Protein AF-A0A645ECT8-F1 (afdb_monomer_lite)

Structure (mmCIF, N/CA/C/O backbone):
data_AF-A0A645ECT8-F1
#
_entry.id   AF-A0A645ECT8-F1
#
loop_
_atom_site.group_PDB
_atom_site.id
_atom_site.type_symbol
_atom_site.label_atom_id
_atom_site.label_alt_id
_atom_site.label_comp_id
_atom_site.label_asym_id
_atom_site.label_entity_id
_atom_site.label_seq_id
_atom_site.pdbx_PDB_ins_code
_atom_site.Cartn_x
_atom_site.Cartn_y
_atom_site.Cartn_z
_atom_site.occupancy
_atom_site.B_iso_or_equiv
_atom_site.auth_seq_id
_atom_site.auth_comp_id
_atom_site.auth_asym_id
_atom_site.auth_atom_id
_atom_site.pdbx_PDB_model_num
ATOM 1 N N . MET A 1 1 ? 13.396 6.309 -22.272 1.00 33.66 1 MET A N 1
ATOM 2 C CA . MET A 1 1 ? 12.422 7.295 -22.786 1.00 33.66 1 MET A CA 1
ATOM 3 C C . MET A 1 1 ? 12.049 6.868 -24.196 1.00 33.66 1 MET A C 1
ATOM 5 O O . MET A 1 1 ? 12.862 7.019 -25.095 1.00 33.66 1 MET A O 1
ATOM 9 N N . VAL A 1 2 ? 10.893 6.227 -24.372 1.00 36.81 2 VAL A N 1
ATOM 10 C CA . VAL A 1 2 ? 10.384 5.897 -25.711 1.00 36.81 2 VAL A CA 1
ATOM 11 C C . VAL A 1 2 ? 9.656 7.140 -26.200 1.00 36.81 2 VAL A C 1
ATOM 13 O O . VAL A 1 2 ? 8.608 7.482 -25.662 1.00 36.81 2 VAL A O 1
ATOM 16 N N . VAL A 1 3 ? 10.262 7.862 -27.137 1.00 41.91 3 VAL A N 1
ATOM 17 C CA . VAL A 1 3 ? 9.651 9.039 -27.766 1.00 41.91 3 VAL A CA 1
ATOM 18 C C . VAL A 1 3 ? 8.593 8.510 -28.738 1.00 41.91 3 VAL A C 1
ATOM 20 O O . VAL A 1 3 ? 8.958 7.776 -29.651 1.00 41.91 3 VAL A O 1
ATOM 23 N N . PRO A 1 4 ? 7.294 8.758 -28.521 1.00 40.38 4 PRO A N 1
ATOM 24 C CA . PRO A 1 4 ? 6.233 8.075 -29.262 1.00 40.38 4 PRO A CA 1
ATOM 25 C C . PRO A 1 4 ? 6.000 8.652 -30.665 1.00 40.38 4 PRO A C 1
ATOM 27 O O . PRO A 1 4 ? 5.378 7.988 -31.490 1.00 40.38 4 PRO A O 1
ATOM 30 N N . ASP A 1 5 ? 6.486 9.865 -30.933 1.00 60.84 5 ASP A N 1
ATOM 31 C CA . ASP A 1 5 ? 6.320 10.548 -32.212 1.00 60.84 5 ASP A CA 1
ATOM 32 C C . ASP A 1 5 ? 7.577 10.414 -33.083 1.00 60.84 5 ASP A C 1
ATOM 34 O O . ASP A 1 5 ? 8.686 10.771 -32.685 1.00 60.84 5 ASP A O 1
ATOM 38 N N . GLU A 1 6 ? 7.396 9.896 -34.297 1.00 64.56 6 GLU A N 1
ATOM 39 C CA . GLU A 1 6 ? 8.471 9.614 -35.257 1.00 64.56 6 GLU A CA 1
ATOM 40 C C . GLU A 1 6 ? 9.195 10.905 -35.687 1.00 64.56 6 GLU A C 1
ATOM 42 O O . GLU A 1 6 ? 10.398 10.904 -35.961 1.00 64.56 6 GLU A O 1
ATOM 47 N N . LYS A 1 7 ? 8.491 12.046 -35.667 1.00 68.94 7 LYS A N 1
ATOM 48 C CA . LYS A 1 7 ? 9.074 13.362 -35.961 1.00 68.94 7 LYS A CA 1
ATOM 49 C C . LYS A 1 7 ? 9.903 13.900 -34.803 1.00 68.94 7 LYS A C 1
ATOM 51 O O . LYS A 1 7 ? 10.982 14.428 -35.058 1.00 68.94 7 LYS A O 1
ATOM 56 N N . GLU A 1 8 ? 9.465 13.738 -33.556 1.00 62.50 8 GLU A N 1
ATOM 57 C CA . GLU A 1 8 ? 10.303 14.056 -32.391 1.00 62.50 8 GLU A CA 1
ATOM 58 C C . GLU A 1 8 ? 11.523 13.136 -32.285 1.00 62.50 8 GLU A C 1
ATOM 60 O O . GLU A 1 8 ? 12.608 13.617 -31.967 1.00 62.50 8 GLU A O 1
ATOM 65 N N . GLN A 1 9 ? 11.393 11.843 -32.607 1.00 61.22 9 GLN A N 1
ATOM 66 C CA . GLN A 1 9 ? 12.545 10.937 -32.700 1.00 61.22 9 GLN A CA 1
ATOM 67 C C . GLN A 1 9 ? 13.551 11.433 -33.738 1.00 61.22 9 GLN A C 1
ATOM 69 O O . GLN A 1 9 ? 14.741 11.527 -33.447 1.00 61.22 9 GLN A O 1
ATOM 74 N N . THR A 1 10 ? 13.062 11.801 -34.924 1.00 62.47 10 THR A N 1
ATOM 75 C CA . THR A 1 10 ? 13.893 12.332 -36.012 1.00 62.47 10 THR A CA 1
ATOM 76 C C . THR A 1 10 ? 14.525 13.669 -35.629 1.00 62.47 10 THR A C 1
ATOM 78 O O . THR A 1 10 ? 15.693 13.895 -35.918 1.00 62.47 10 THR A O 1
ATOM 81 N N . TYR A 1 11 ? 13.801 14.543 -34.926 1.00 67.06 11 TYR A N 1
ATOM 82 C CA . TYR A 1 11 ? 14.318 15.826 -34.453 1.00 67.06 11 TYR A CA 1
ATOM 83 C C . TYR A 1 11 ? 15.379 15.662 -33.364 1.00 67.06 11 TYR A C 1
ATOM 85 O O . TYR A 1 11 ? 16.398 16.339 -33.414 1.00 67.06 11 TYR A O 1
ATOM 93 N N . LEU A 1 12 ? 15.179 14.766 -32.395 1.00 60.78 12 LEU A N 1
ATOM 94 C CA . LEU A 1 12 ? 16.175 14.480 -31.361 1.00 60.78 12 LEU A CA 1
ATOM 95 C C . LEU A 1 12 ? 17.407 13.800 -31.957 1.00 60.78 12 LEU A C 1
ATOM 97 O O . LEU A 1 12 ? 18.522 14.152 -31.576 1.00 60.78 12 LEU A O 1
ATOM 101 N N . TYR A 1 13 ? 17.217 12.894 -32.920 1.00 62.12 13 TYR A N 1
ATOM 102 C CA . TYR A 1 13 ? 18.294 12.304 -33.711 1.00 62.12 13 TYR A CA 1
ATOM 103 C C . TYR A 1 13 ? 19.076 13.389 -34.462 1.00 62.12 13 TYR A C 1
ATOM 105 O O . TYR A 1 13 ? 20.276 13.514 -34.268 1.00 62.12 13 TYR A O 1
ATOM 113 N N . ASP A 1 14 ? 18.415 14.262 -35.222 1.00 63.53 14 ASP A N 1
ATOM 114 C CA . ASP A 1 14 ? 19.081 15.348 -35.952 1.00 63.53 14 ASP A CA 1
ATOM 115 C C . ASP A 1 14 ? 19.717 16.398 -35.026 1.00 63.53 14 ASP A C 1
ATOM 117 O O . ASP A 1 14 ? 20.798 16.907 -35.318 1.00 63.53 14 ASP A O 1
ATOM 121 N N . ALA A 1 15 ? 19.085 16.738 -33.903 1.00 61.78 15 ALA A N 1
ATOM 122 C CA . ALA A 1 15 ? 19.585 17.735 -32.957 1.00 61.78 15 ALA A CA 1
ATOM 123 C C . ALA A 1 15 ? 20.809 17.238 -32.175 1.00 61.78 15 ALA A C 1
ATOM 125 O O . ALA A 1 15 ? 21.702 18.032 -31.882 1.00 61.78 15 ALA A O 1
ATOM 126 N N . THR A 1 16 ? 20.875 15.938 -31.867 1.00 58.25 16 THR A N 1
ATOM 127 C CA . THR A 1 16 ? 22.067 15.299 -31.279 1.00 58.25 16 THR A CA 1
ATOM 128 C C . THR A 1 16 ? 23.162 15.057 -32.319 1.00 58.25 16 THR A C 1
ATOM 130 O O . THR A 1 16 ? 24.341 15.198 -32.007 1.00 58.25 16 THR A O 1
ATOM 133 N N . ASN A 1 17 ? 22.792 14.778 -33.571 1.00 57.50 17 ASN A N 1
ATOM 134 C CA . ASN A 1 17 ? 23.731 14.515 -34.663 1.00 57.50 17 ASN A CA 1
ATOM 135 C C . ASN A 1 17 ? 24.352 15.798 -35.258 1.00 57.50 17 ASN A C 1
ATOM 137 O O . ASN A 1 17 ? 25.427 15.757 -35.843 1.00 57.50 17 ASN A O 1
ATOM 141 N N . ARG A 1 18 ? 23.719 16.970 -35.091 1.00 52.94 18 ARG A N 1
ATOM 142 C CA . ARG A 1 18 ? 24.260 18.261 -35.571 1.00 52.94 18 ARG A CA 1
ATOM 143 C C . ARG A 1 18 ? 25.399 18.832 -34.725 1.00 52.94 18 ARG A C 1
ATOM 145 O O . ARG A 1 18 ? 26.056 19.768 -35.174 1.00 52.94 18 ARG A O 1
ATOM 152 N N . THR A 1 19 ? 25.632 18.315 -33.520 1.00 53.09 19 THR A N 1
ATOM 153 C CA . THR A 1 19 ? 26.663 18.822 -32.597 1.00 53.09 19 THR A CA 1
ATOM 154 C C . THR A 1 19 ? 27.848 17.875 -32.406 1.00 53.09 19 THR A C 1
ATOM 156 O O . THR A 1 19 ? 28.847 18.291 -31.820 1.00 53.09 19 THR A O 1
ATOM 159 N N . MET A 1 20 ? 27.802 16.649 -32.940 1.00 52.00 20 MET A N 1
ATOM 160 C CA . MET A 1 20 ? 28.916 15.698 -32.893 1.00 52.00 20 MET A CA 1
ATOM 161 C C . MET A 1 20 ? 29.212 15.152 -34.291 1.00 52.00 20 MET A C 1
ATOM 163 O O . MET A 1 20 ? 28.510 14.284 -34.789 1.00 52.00 20 MET A O 1
ATOM 167 N N . ASP A 1 21 ? 30.297 15.620 -34.906 1.00 53.09 21 ASP A N 1
ATOM 168 C CA . ASP A 1 21 ? 30.830 15.120 -36.185 1.00 53.09 21 ASP A CA 1
ATOM 169 C C . ASP A 1 21 ? 31.500 13.729 -36.029 1.00 53.09 21 ASP A C 1
ATOM 171 O O . ASP A 1 21 ? 32.569 13.455 -36.573 1.00 53.09 21 ASP A O 1
ATOM 175 N N . GLN A 1 22 ? 30.930 12.850 -35.192 1.00 62.28 22 GLN A N 1
ATOM 176 C CA . GLN A 1 22 ? 31.477 11.532 -34.864 1.00 62.28 22 GLN A CA 1
ATOM 177 C C . GLN A 1 22 ? 30.421 10.438 -35.033 1.00 62.28 22 GLN A C 1
ATOM 179 O O . GLN A 1 22 ? 29.456 10.340 -34.280 1.00 62.28 22 GLN A O 1
ATOM 184 N N . TRP A 1 23 ? 30.644 9.581 -36.028 1.00 69.69 23 TRP A N 1
ATOM 185 C CA . TRP A 1 23 ? 29.820 8.409 -36.306 1.00 69.69 23 TRP A CA 1
ATOM 186 C C . TRP A 1 23 ? 29.985 7.355 -35.205 1.00 69.69 23 TRP A C 1
ATOM 188 O O . TRP A 1 23 ? 31.095 6.883 -34.957 1.00 69.69 23 TRP A O 1
ATOM 198 N N . ILE A 1 24 ? 28.879 6.941 -34.582 1.00 72.94 24 ILE A N 1
ATOM 199 C CA . ILE A 1 24 ? 28.861 5.840 -33.610 1.00 72.94 24 ILE A CA 1
ATOM 200 C C . ILE A 1 24 ? 28.484 4.549 -34.338 1.00 72.94 24 ILE A C 1
ATOM 202 O O . ILE A 1 24 ? 27.351 4.380 -34.791 1.00 72.94 24 ILE A O 1
ATOM 206 N N . TYR A 1 25 ? 29.421 3.607 -34.422 1.00 75.88 25 TYR A N 1
ATOM 207 C CA . TYR A 1 25 ? 29.157 2.269 -34.948 1.00 75.88 25 TYR A CA 1
ATOM 208 C C . TYR A 1 25 ? 28.731 1.341 -33.812 1.00 75.88 25 TYR A C 1
ATOM 210 O O . TYR A 1 25 ? 29.466 1.148 -32.847 1.00 75.88 25 TYR A O 1
ATOM 218 N N . THR A 1 26 ? 27.542 0.750 -33.931 1.00 80.06 26 THR A N 1
ATOM 219 C CA . THR A 1 26 ? 27.030 -0.224 -32.957 1.00 80.06 26 THR A CA 1
ATOM 220 C C . THR A 1 26 ? 27.116 -1.629 -33.536 1.00 80.06 26 THR A C 1
ATOM 222 O O . THR A 1 26 ? 26.548 -1.899 -34.593 1.00 80.06 26 THR A O 1
ATOM 225 N N . VAL A 1 27 ? 27.770 -2.542 -32.819 1.00 79.62 27 VAL A N 1
ATOM 226 C CA . VAL A 1 27 ? 27.815 -3.970 -33.156 1.00 79.62 27 VAL A CA 1
ATOM 227 C C . VAL A 1 27 ? 27.042 -4.745 -32.093 1.00 79.62 27 VAL A C 1
ATOM 229 O O . VAL A 1 27 ? 27.229 -4.518 -30.901 1.00 79.62 27 VAL A O 1
ATOM 232 N N . ARG A 1 28 ? 26.147 -5.643 -32.517 1.00 82.75 28 ARG A N 1
ATOM 233 C CA . ARG A 1 28 ? 25.330 -6.479 -31.624 1.00 82.75 28 ARG A CA 1
ATOM 234 C C . ARG A 1 28 ? 25.556 -7.947 -31.955 1.00 82.75 28 ARG A C 1
ATOM 236 O O . ARG A 1 28 ? 25.565 -8.315 -33.127 1.00 82.75 28 ARG A O 1
ATOM 243 N N . PHE A 1 29 ? 25.696 -8.768 -30.922 1.00 80.56 29 PHE A N 1
ATOM 244 C CA . PHE A 1 29 ? 25.878 -10.211 -31.040 1.00 80.56 29 PHE A CA 1
ATOM 245 C C . PHE A 1 29 ? 24.745 -10.921 -30.307 1.00 80.56 29 PHE A C 1
ATOM 247 O O . PHE A 1 29 ? 24.394 -10.527 -29.195 1.00 80.56 29 PHE A O 1
ATOM 254 N N . ASP A 1 30 ? 24.195 -11.969 -30.915 1.00 85.44 30 ASP A N 1
ATOM 255 C CA . ASP A 1 30 ? 23.321 -12.904 -30.211 1.00 85.44 30 ASP A CA 1
ATOM 256 C C . ASP A 1 30 ? 24.162 -14.092 -29.741 1.00 85.44 30 ASP A C 1
ATOM 258 O O . ASP A 1 30 ? 24.823 -14.760 -30.540 1.00 85.44 30 ASP A O 1
ATOM 262 N N . LEU A 1 31 ? 24.197 -14.310 -28.429 1.00 83.81 31 LEU A N 1
ATOM 263 C CA . LEU A 1 31 ? 25.003 -15.353 -27.813 1.00 83.81 31 LEU A CA 1
ATOM 264 C C . LEU A 1 31 ? 24.117 -16.557 -27.497 1.00 83.81 31 LEU A C 1
ATOM 266 O O . LEU A 1 31 ? 23.143 -16.461 -26.753 1.00 83.81 31 LEU A O 1
ATOM 270 N N . SER A 1 32 ? 24.516 -17.725 -27.997 1.00 84.94 32 SER A N 1
ATOM 271 C CA . SER A 1 32 ? 23.901 -19.021 -27.690 1.00 84.94 32 SER A CA 1
ATOM 272 C C . SER A 1 32 ? 24.848 -19.898 -26.869 1.00 84.94 32 SER A C 1
ATOM 274 O O . SER A 1 32 ? 26.063 -19.793 -27.020 1.00 84.94 32 SER A O 1
ATOM 276 N N . GLY A 1 33 ? 24.317 -20.791 -26.034 1.00 87.44 33 GLY A N 1
ATOM 277 C CA . GLY A 1 33 ? 25.114 -21.725 -25.230 1.00 87.44 33 GLY A CA 1
ATOM 278 C C . GLY A 1 33 ? 24.852 -21.599 -23.730 1.00 87.44 33 GLY A C 1
ATOM 279 O O . GLY A 1 33 ? 23.856 -21.017 -23.311 1.00 87.44 33 GLY A O 1
ATOM 280 N N . LYS A 1 34 ? 25.733 -22.191 -22.913 1.00 89.00 34 LYS A N 1
ATOM 281 C CA . LYS A 1 34 ? 25.637 -22.112 -21.447 1.00 89.00 34 LYS A CA 1
ATOM 282 C C . LYS A 1 34 ? 25.966 -20.700 -20.962 1.00 89.00 34 LYS A C 1
ATOM 284 O O . LYS A 1 34 ? 26.926 -20.109 -21.446 1.00 89.00 34 LYS A O 1
ATOM 289 N N . GLN A 1 35 ? 25.229 -20.223 -19.959 1.00 84.81 35 GLN A N 1
ATOM 290 C CA . GLN A 1 35 ? 25.399 -18.888 -19.378 1.00 84.81 35 GLN A CA 1
ATOM 291 C C . GLN A 1 35 ? 26.836 -18.616 -18.908 1.00 84.81 35 GLN A C 1
ATOM 293 O O . GLN A 1 35 ? 27.382 -17.572 -19.230 1.00 84.81 35 GLN A O 1
ATOM 298 N N . GLU A 1 36 ? 27.488 -19.579 -18.252 1.00 87.69 36 GLU A N 1
ATOM 299 C CA . GLU A 1 36 ? 28.883 -19.444 -17.800 1.00 87.69 36 GLU A CA 1
ATOM 300 C C . GLU A 1 36 ? 29.850 -19.117 -18.956 1.00 87.69 36 GLU A C 1
ATOM 302 O O . GLU A 1 36 ? 30.694 -18.232 -18.845 1.00 87.69 36 GLU A O 1
ATOM 307 N N . ASN A 1 37 ? 29.675 -19.768 -20.112 1.00 90.06 37 ASN A N 1
ATOM 308 C CA . ASN A 1 37 ? 30.495 -19.499 -21.296 1.00 90.06 37 ASN A CA 1
ATOM 309 C C . ASN A 1 37 ? 30.190 -18.118 -21.893 1.00 90.06 37 ASN A C 1
ATOM 311 O O . ASN A 1 37 ? 31.080 -17.469 -22.440 1.00 90.06 37 ASN A O 1
ATOM 315 N N . GLN A 1 38 ? 28.932 -17.678 -21.812 1.00 86.00 38 GLN A N 1
ATOM 316 C CA . GLN A 1 38 ? 28.519 -16.354 -22.274 1.00 86.00 38 GLN A CA 1
ATOM 317 C C . GLN A 1 38 ? 29.117 -15.263 -21.387 1.00 86.00 38 GLN A C 1
ATOM 319 O O . GLN A 1 38 ? 29.672 -14.307 -21.911 1.00 86.00 38 GLN A O 1
ATOM 324 N N . GLU A 1 39 ? 29.072 -15.426 -20.066 1.00 88.25 39 GLU A N 1
ATOM 325 C CA . GLU A 1 39 ? 29.660 -14.495 -19.097 1.00 88.25 39 GLU A CA 1
ATOM 326 C C . GLU A 1 39 ? 31.176 -14.373 -19.280 1.00 88.25 39 GLU A C 1
ATOM 328 O O . GLU A 1 39 ? 31.697 -13.262 -19.366 1.00 88.25 39 GLU A O 1
ATOM 333 N N . GLN A 1 40 ? 31.883 -15.497 -19.440 1.00 88.75 40 GLN A N 1
ATOM 334 C CA . GLN A 1 40 ? 33.323 -15.487 -19.725 1.00 88.75 40 GLN A CA 1
ATOM 335 C C . GLN A 1 40 ? 33.649 -14.794 -21.055 1.00 88.75 40 GLN A C 1
ATOM 337 O O . GLN A 1 40 ? 34.589 -14.003 -21.132 1.00 88.75 40 GLN A O 1
ATOM 342 N N . PHE A 1 41 ? 32.873 -15.063 -22.110 1.00 88.94 41 PHE A N 1
ATOM 343 C CA . PHE A 1 41 ? 33.045 -14.392 -23.398 1.00 88.94 41 PHE A CA 1
ATOM 344 C C . PHE A 1 41 ? 32.812 -12.881 -23.282 1.00 88.94 41 PHE A C 1
ATOM 346 O O . PHE A 1 41 ? 33.636 -12.101 -23.755 1.00 88.94 41 PHE A O 1
ATOM 353 N N . LEU A 1 42 ? 31.729 -12.464 -22.619 1.00 89.44 42 LEU A N 1
ATOM 354 C CA . LEU A 1 42 ? 31.395 -11.055 -22.408 1.00 89.44 42 LEU A CA 1
ATOM 355 C C . LEU A 1 42 ? 32.480 -10.332 -21.603 1.00 89.44 42 LEU A C 1
ATOM 357 O O . LEU A 1 42 ? 32.840 -9.220 -21.974 1.00 89.44 42 LEU A O 1
ATOM 361 N N . ALA A 1 43 ? 33.046 -10.966 -20.571 1.00 89.00 43 ALA A N 1
ATOM 362 C CA . ALA A 1 43 ? 34.145 -10.404 -19.785 1.00 89.00 43 ALA A CA 1
ATOM 363 C C . ALA A 1 43 ? 35.413 -10.179 -20.628 1.00 89.00 43 ALA A C 1
ATOM 365 O O . ALA A 1 43 ? 36.046 -9.127 -20.546 1.00 89.00 43 ALA A O 1
ATOM 366 N N . ASN A 1 44 ? 35.764 -11.138 -21.487 1.00 89.50 44 ASN A N 1
ATOM 367 C CA . ASN A 1 44 ? 36.918 -11.004 -22.377 1.00 89.50 44 ASN A CA 1
ATOM 368 C C . ASN A 1 44 ? 36.695 -9.913 -23.436 1.00 89.50 44 ASN A C 1
ATOM 370 O O . ASN A 1 44 ? 37.600 -9.130 -23.730 1.00 89.50 44 ASN A O 1
ATOM 374 N N . VAL A 1 45 ? 35.489 -9.847 -24.010 1.00 88.38 45 VAL A N 1
ATOM 375 C CA . VAL A 1 45 ? 35.143 -8.844 -25.024 1.00 88.38 45 VAL A CA 1
ATOM 376 C C . VAL A 1 45 ? 35.075 -7.448 -24.418 1.00 88.38 45 VAL A C 1
ATOM 378 O O . VAL A 1 45 ? 35.607 -6.525 -25.027 1.00 88.38 45 VAL A O 1
ATOM 381 N N . SER A 1 46 ? 34.490 -7.270 -23.233 1.00 88.81 46 SER A N 1
ATOM 382 C CA . SER A 1 46 ? 34.434 -5.962 -22.569 1.00 88.81 46 SER A CA 1
ATOM 383 C C . SER A 1 46 ? 35.835 -5.453 -22.219 1.00 88.81 46 SER A C 1
ATOM 385 O O . SER A 1 46 ? 36.164 -4.295 -22.489 1.00 88.81 46 SER A O 1
ATOM 387 N N . GLN A 1 47 ? 36.711 -6.330 -21.716 1.00 89.31 47 GLN A N 1
ATOM 388 C CA . GLN A 1 47 ? 38.102 -5.988 -21.424 1.00 89.31 47 GLN A CA 1
ATOM 389 C C . GLN A 1 47 ? 38.888 -5.627 -22.692 1.00 89.31 47 GLN A C 1
ATOM 391 O O . GLN A 1 47 ? 39.663 -4.675 -22.681 1.00 89.31 47 GLN A O 1
ATOM 396 N N . GLY A 1 48 ? 38.688 -6.359 -23.792 1.00 87.31 48 GLY A N 1
ATOM 397 C CA . GLY A 1 48 ? 39.337 -6.056 -25.068 1.00 87.31 48 GLY A CA 1
ATOM 398 C C . GLY A 1 48 ? 38.807 -4.776 -25.720 1.00 87.31 48 GLY A C 1
ATOM 399 O O . GLY A 1 48 ? 39.584 -3.967 -26.220 1.00 87.31 48 GLY A O 1
ATOM 400 N N . ALA A 1 49 ? 37.490 -4.565 -25.689 1.00 86.12 49 ALA A N 1
ATOM 401 C CA . ALA A 1 49 ? 36.829 -3.426 -26.318 1.00 86.12 49 ALA A CA 1
ATOM 402 C C . ALA A 1 49 ? 37.160 -2.104 -25.615 1.00 86.12 49 ALA A C 1
ATOM 404 O O . ALA A 1 49 ? 37.431 -1.113 -26.286 1.00 86.12 49 ALA A O 1
ATOM 405 N N . THR A 1 50 ? 37.232 -2.097 -24.280 1.00 86.69 50 THR A N 1
ATOM 406 C CA . THR A 1 50 ? 37.588 -0.898 -23.492 1.00 86.69 50 THR A CA 1
ATOM 407 C C . THR A 1 50 ? 38.998 -0.371 -23.769 1.00 86.69 50 THR A C 1
ATOM 409 O O . THR A 1 50 ? 39.279 0.792 -23.493 1.00 86.69 50 THR A O 1
ATOM 412 N N . GLN A 1 51 ? 39.882 -1.192 -24.343 1.00 88.62 51 GLN A N 1
ATOM 413 C CA . GLN A 1 51 ? 41.241 -0.795 -24.726 1.00 88.62 51 GLN A CA 1
ATOM 414 C C . GLN A 1 51 ? 41.332 -0.227 -26.153 1.00 88.62 51 GLN A C 1
ATOM 416 O O . GLN A 1 51 ? 42.389 0.268 -26.547 1.00 88.62 51 GLN A O 1
ATOM 421 N N . MET A 1 52 ? 40.256 -0.290 -26.944 1.00 83.81 52 MET A N 1
ATOM 422 C CA . MET A 1 52 ? 40.260 0.180 -28.329 1.00 83.81 52 MET A CA 1
ATOM 423 C C . MET A 1 52 ? 40.063 1.705 -28.407 1.00 83.81 52 MET A C 1
ATOM 425 O O . MET A 1 52 ? 39.125 2.237 -27.807 1.00 83.81 52 MET A O 1
ATOM 429 N N . PRO A 1 53 ? 40.885 2.436 -29.185 1.00 83.50 53 PRO A N 1
ATOM 430 C CA . PRO A 1 53 ? 40.661 3.857 -29.436 1.00 83.50 53 PRO A CA 1
ATOM 431 C C . PRO A 1 53 ? 39.287 4.102 -30.077 1.00 83.50 53 PRO A C 1
ATOM 433 O O . PRO A 1 53 ? 38.949 3.473 -31.077 1.00 83.50 53 PRO A O 1
ATOM 436 N N . GLY A 1 54 ? 38.505 5.029 -29.518 1.00 81.12 54 GLY A N 1
ATOM 437 C CA . GLY A 1 54 ? 37.157 5.344 -30.009 1.00 81.12 54 GLY A CA 1
ATOM 438 C C . GLY A 1 54 ? 36.049 4.423 -29.486 1.00 81.12 54 GLY A C 1
ATOM 439 O O . GLY A 1 54 ? 34.904 4.549 -29.916 1.00 81.12 54 GLY A O 1
ATOM 440 N N . PHE A 1 55 ? 36.357 3.519 -28.552 1.00 81.88 55 PHE A N 1
ATOM 441 C CA . PHE A 1 55 ? 35.336 2.771 -27.826 1.00 81.88 55 PHE A CA 1
ATOM 442 C C . PHE A 1 55 ? 34.463 3.710 -26.982 1.00 81.88 55 PHE A C 1
ATOM 444 O O . PHE A 1 55 ? 34.967 4.597 -26.294 1.00 81.88 55 PHE A O 1
ATOM 451 N N . SER A 1 56 ? 33.149 3.495 -27.037 1.00 84.25 56 SER A N 1
ATOM 452 C CA . SER A 1 56 ? 32.170 4.305 -26.312 1.00 84.25 56 SER A CA 1
ATOM 453 C C . SER A 1 56 ? 31.557 3.529 -25.149 1.00 84.25 56 SER A C 1
ATOM 455 O O . SER A 1 56 ? 31.799 3.863 -23.992 1.00 84.25 56 SER A O 1
ATOM 457 N N . VAL A 1 57 ? 30.777 2.488 -25.445 1.00 83.81 57 VAL A N 1
ATOM 458 C CA . VAL A 1 57 ? 30.029 1.715 -24.448 1.00 83.81 57 VAL A CA 1
ATOM 459 C C . VAL A 1 57 ? 29.984 0.249 -24.866 1.00 83.81 57 VAL A C 1
ATOM 461 O O . VAL A 1 57 ? 29.855 -0.075 -26.048 1.00 83.81 57 VAL A O 1
ATOM 464 N N . PHE A 1 58 ? 30.058 -0.631 -23.873 1.00 85.38 58 PHE A N 1
ATOM 465 C CA . PHE A 1 58 ? 29.733 -2.046 -23.975 1.00 85.38 58 PHE A CA 1
ATOM 466 C C . PHE A 1 58 ? 28.608 -2.310 -22.986 1.00 85.38 58 PHE A C 1
ATOM 468 O O . PHE A 1 58 ? 28.677 -1.851 -21.850 1.00 85.38 58 PHE A O 1
ATOM 475 N N . ASP A 1 59 ? 27.586 -3.028 -23.431 1.00 84.62 59 ASP A N 1
ATOM 476 C CA . ASP A 1 59 ? 26.460 -3.421 -22.598 1.00 84.62 59 ASP A CA 1
ATOM 477 C C . ASP A 1 59 ? 26.078 -4.858 -22.957 1.00 84.62 59 ASP A C 1
ATOM 479 O O . ASP A 1 59 ? 26.238 -5.299 -24.104 1.00 84.62 59 ASP A O 1
ATOM 483 N N . SER A 1 60 ? 25.594 -5.607 -21.975 1.00 88.12 60 SER A N 1
ATOM 484 C CA . SER A 1 60 ? 25.173 -6.985 -22.151 1.00 88.12 60 SER A CA 1
ATOM 485 C C . SER A 1 60 ? 23.840 -7.237 -21.465 1.00 88.12 60 SER A C 1
ATOM 487 O O . SER A 1 60 ? 23.583 -6.790 -20.350 1.00 88.12 60 SER A O 1
ATOM 489 N N . ARG A 1 61 ? 22.987 -8.044 -22.107 1.00 85.50 61 ARG A N 1
ATOM 490 C CA . ARG A 1 61 ? 21.692 -8.424 -21.523 1.00 85.50 61 ARG A CA 1
ATOM 491 C C . ARG A 1 61 ? 21.857 -9.127 -20.172 1.00 85.50 61 ARG A C 1
ATOM 493 O O . ARG A 1 61 ? 20.984 -8.997 -19.324 1.00 85.50 61 ARG A O 1
ATOM 500 N N . ILE A 1 62 ? 22.937 -9.891 -19.992 1.00 86.50 62 ILE A N 1
ATOM 501 C CA . ILE A 1 62 ? 23.193 -10.631 -18.750 1.00 86.50 62 ILE A CA 1
ATOM 502 C C . ILE A 1 62 ? 23.492 -9.654 -17.608 1.00 86.50 62 ILE A C 1
ATOM 504 O O . ILE A 1 62 ? 22.874 -9.754 -16.552 1.00 86.50 62 ILE A O 1
ATOM 508 N N . GLU A 1 63 ? 24.371 -8.678 -17.838 1.00 85.62 63 GLU A N 1
ATOM 509 C CA . GLU A 1 63 ? 24.704 -7.644 -16.853 1.00 85.62 63 GLU A CA 1
ATOM 510 C C . GLU A 1 63 ? 23.496 -6.756 -16.533 1.00 85.62 63 GLU A C 1
ATOM 512 O O . GLU A 1 63 ? 23.162 -6.582 -15.360 1.00 85.62 63 GLU A O 1
ATOM 517 N N . GLY A 1 64 ? 22.759 -6.307 -17.556 1.00 86.38 64 GLY A N 1
ATOM 518 C CA . GLY A 1 64 ? 21.522 -5.546 -17.370 1.00 86.38 64 GLY A CA 1
ATOM 519 C C . GLY A 1 64 ? 20.474 -6.303 -16.545 1.00 86.38 64 GLY A C 1
ATOM 520 O O . GLY A 1 64 ? 19.900 -5.749 -15.614 1.00 86.38 64 GLY A O 1
ATOM 521 N N . GLN A 1 65 ? 20.277 -7.603 -16.798 1.00 86.81 65 GLN A N 1
ATOM 522 C CA . GLN A 1 65 ? 19.357 -8.431 -16.005 1.00 86.81 65 GLN A CA 1
ATOM 523 C C . GLN A 1 65 ? 19.792 -8.580 -14.544 1.00 86.81 65 GLN A C 1
ATOM 525 O O . GLN A 1 65 ? 18.942 -8.577 -13.653 1.00 86.81 65 GLN A O 1
ATOM 530 N N . GLN A 1 66 ? 21.094 -8.723 -14.281 1.00 88.19 66 GLN A N 1
ATOM 531 C CA . GLN A 1 66 ? 21.611 -8.785 -12.913 1.00 88.19 66 GLN A CA 1
ATOM 532 C C . GLN A 1 66 ? 21.403 -7.452 -12.187 1.00 88.19 66 GLN A C 1
ATOM 534 O O . GLN A 1 66 ? 20.944 -7.440 -11.043 1.00 88.19 66 GLN A O 1
ATOM 539 N N . GLN A 1 67 ? 21.679 -6.334 -12.858 1.00 88.38 67 GLN A N 1
ATOM 540 C CA . GLN A 1 67 ? 21.476 -5.000 -12.305 1.00 88.38 67 GLN A CA 1
ATOM 541 C C . GLN A 1 67 ? 19.996 -4.729 -12.003 1.00 88.38 67 GLN A C 1
ATOM 543 O O . GLN A 1 67 ? 19.664 -4.301 -10.893 1.00 88.38 67 GLN A O 1
ATOM 548 N N . ASP A 1 68 ? 19.103 -5.053 -12.939 1.00 86.56 68 ASP A N 1
ATOM 549 C CA . ASP A 1 68 ? 17.656 -4.944 -12.753 1.00 86.56 68 ASP A CA 1
ATOM 550 C C . ASP A 1 68 ? 17.179 -5.816 -11.588 1.00 86.56 68 ASP A C 1
ATOM 552 O O . ASP A 1 68 ? 16.408 -5.357 -10.745 1.00 86.56 68 ASP A O 1
ATOM 556 N N . ALA A 1 69 ? 17.667 -7.056 -11.481 1.00 89.81 69 ALA A N 1
ATOM 557 C CA . ALA A 1 69 ? 17.309 -7.953 -10.384 1.00 89.81 69 ALA A CA 1
ATOM 558 C C . ALA A 1 69 ? 17.705 -7.381 -9.014 1.00 89.81 69 ALA A C 1
ATOM 560 O O . ALA A 1 69 ? 16.929 -7.479 -8.061 1.00 89.81 69 ALA A O 1
ATOM 561 N N . VAL A 1 70 ? 18.876 -6.747 -8.910 1.00 91.75 70 VAL A N 1
ATOM 562 C CA . VAL A 1 70 ? 19.336 -6.106 -7.671 1.00 91.75 70 VAL A CA 1
ATOM 563 C C . VAL A 1 70 ? 18.473 -4.890 -7.326 1.00 91.75 70 VAL A C 1
ATOM 565 O O . VAL A 1 70 ? 17.999 -4.780 -6.194 1.00 91.75 70 VAL A O 1
ATOM 568 N N . ILE A 1 71 ? 18.226 -3.992 -8.285 1.00 89.06 71 ILE A N 1
ATO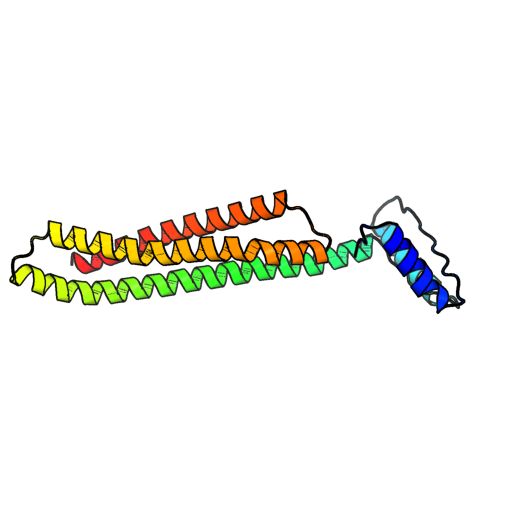M 569 C CA . ILE A 1 71 ? 17.469 -2.753 -8.047 1.00 89.06 71 ILE A CA 1
ATOM 570 C C . ILE A 1 71 ? 15.997 -3.059 -7.751 1.00 89.06 71 ILE A C 1
ATOM 572 O O . ILE A 1 71 ? 15.458 -2.608 -6.737 1.00 89.06 71 ILE A O 1
ATOM 576 N N . LEU A 1 72 ? 15.341 -3.848 -8.605 1.00 88.50 72 LEU A N 1
ATOM 577 C CA . LEU A 1 72 ? 13.925 -4.191 -8.461 1.00 88.50 72 LEU A CA 1
ATOM 578 C C . LEU A 1 72 ? 13.691 -5.110 -7.262 1.00 88.50 72 LEU A C 1
ATOM 580 O O . LEU A 1 72 ? 12.710 -4.931 -6.540 1.00 88.50 72 LEU A O 1
ATOM 584 N N . GLY A 1 73 ? 14.607 -6.047 -7.002 1.00 90.88 73 GLY A N 1
ATOM 585 C CA . GLY A 1 73 ? 14.578 -6.892 -5.810 1.00 90.88 73 GLY A CA 1
ATOM 586 C C . GLY A 1 73 ? 14.720 -6.077 -4.524 1.00 90.88 73 GLY A C 1
ATOM 587 O O . GLY A 1 73 ? 13.951 -6.275 -3.583 1.00 90.88 73 GLY A O 1
ATOM 588 N N . GLY A 1 74 ? 15.638 -5.107 -4.502 1.00 93.81 74 GLY A N 1
ATOM 589 C CA . GLY A 1 74 ? 15.803 -4.176 -3.385 1.00 93.81 74 GLY A CA 1
ATOM 590 C C . GLY A 1 74 ? 14.562 -3.313 -3.149 1.00 93.81 74 GLY A C 1
ATOM 591 O O . GLY A 1 74 ? 14.104 -3.192 -2.012 1.00 93.81 74 GLY A O 1
ATOM 592 N N . LEU A 1 75 ? 13.969 -2.768 -4.216 1.00 90.50 75 LEU A N 1
ATOM 593 C CA . LEU A 1 75 ? 12.742 -1.972 -4.136 1.00 90.50 75 LEU A CA 1
ATOM 594 C C . LEU A 1 75 ? 11.556 -2.800 -3.621 1.00 90.50 75 LEU A C 1
ATOM 596 O O . LEU A 1 75 ? 10.812 -2.339 -2.753 1.00 90.50 75 LEU A O 1
ATOM 600 N N . LEU A 1 76 ? 11.401 -4.033 -4.114 1.00 91.50 76 LEU A N 1
ATOM 601 C CA . LEU A 1 76 ? 10.365 -4.962 -3.665 1.00 91.50 76 LEU A CA 1
ATOM 602 C C . LEU A 1 76 ? 10.530 -5.302 -2.180 1.00 91.50 76 LEU A C 1
ATOM 604 O O . LEU A 1 76 ? 9.561 -5.234 -1.422 1.00 91.50 76 LEU A O 1
ATOM 608 N N . PHE A 1 77 ? 11.754 -5.632 -1.758 1.00 95.75 77 PHE A N 1
ATOM 609 C CA . PHE A 1 77 ? 12.064 -5.907 -0.358 1.00 95.75 77 PHE A CA 1
ATOM 610 C C . PHE A 1 77 ? 11.714 -4.712 0.529 1.00 95.75 77 PHE A C 1
ATOM 612 O O . PHE A 1 77 ? 11.003 -4.877 1.518 1.00 95.75 77 PHE A O 1
ATOM 619 N N . LEU A 1 78 ? 12.152 -3.509 0.152 1.00 95.44 78 LEU A N 1
ATOM 620 C CA . LEU A 1 78 ? 11.903 -2.291 0.918 1.00 95.44 78 LEU A CA 1
ATOM 621 C C . LEU A 1 78 ? 10.403 -1.994 1.037 1.00 95.44 78 LEU A C 1
ATOM 623 O O . LEU A 1 78 ? 9.921 -1.672 2.123 1.00 95.44 78 LEU A O 1
ATOM 627 N N . GLY A 1 79 ? 9.658 -2.155 -0.060 1.00 92.19 79 GLY A N 1
ATOM 628 C CA . GLY A 1 79 ? 8.209 -1.967 -0.091 1.00 92.19 79 GLY A CA 1
ATOM 629 C C . GLY A 1 79 ? 7.468 -2.936 0.831 1.00 92.19 79 GLY A C 1
ATOM 630 O O . GLY A 1 79 ? 6.633 -2.508 1.628 1.00 92.19 79 GLY A O 1
ATOM 631 N N . ILE A 1 80 ? 7.799 -4.231 0.780 1.00 94.06 80 ILE A N 1
ATOM 632 C CA . ILE A 1 80 ? 7.191 -5.243 1.658 1.00 94.06 80 ILE A CA 1
ATOM 633 C C . ILE A 1 80 ? 7.590 -5.001 3.116 1.00 94.06 80 ILE A C 1
ATOM 635 O O . ILE A 1 80 ? 6.738 -5.028 4.003 1.00 94.06 80 ILE A O 1
ATOM 639 N N . PHE A 1 81 ? 8.869 -4.733 3.373 1.00 97.31 81 PHE A N 1
ATOM 640 C CA . PHE A 1 81 ? 9.401 -4.529 4.716 1.00 97.31 81 PHE A CA 1
ATOM 641 C C . PHE A 1 81 ? 8.761 -3.320 5.405 1.00 97.31 81 PHE A C 1
ATOM 643 O O . PHE A 1 81 ? 8.202 -3.456 6.496 1.00 97.31 81 PHE A O 1
ATOM 650 N N . PHE A 1 82 ? 8.759 -2.154 4.753 1.00 95.81 82 PHE A N 1
ATOM 651 C CA . PHE A 1 82 ? 8.084 -0.975 5.294 1.00 95.81 82 PHE A CA 1
ATOM 652 C C . PHE A 1 82 ? 6.568 -1.146 5.349 1.00 95.81 82 PHE A C 1
ATOM 654 O O . PHE A 1 82 ? 5.953 -0.699 6.316 1.00 95.81 82 PHE A O 1
ATOM 661 N N . GLY A 1 83 ? 5.967 -1.853 4.388 1.00 93.88 83 GLY A N 1
ATOM 662 C CA . GLY A 1 83 ? 4.549 -2.203 4.427 1.00 93.88 83 GLY A CA 1
ATOM 663 C C . GLY A 1 83 ? 4.174 -2.976 5.694 1.00 93.88 83 GLY A C 1
ATOM 664 O O . GLY A 1 83 ? 3.230 -2.600 6.389 1.00 93.88 83 GLY A O 1
ATOM 665 N N . ILE A 1 84 ? 4.947 -4.007 6.046 1.00 94.44 84 ILE A N 1
ATOM 666 C CA . ILE A 1 84 ? 4.735 -4.799 7.266 1.00 94.44 84 ILE A CA 1
ATOM 667 C C . ILE A 1 84 ? 4.959 -3.946 8.517 1.00 94.44 84 ILE A C 1
ATOM 669 O O . ILE A 1 84 ? 4.135 -3.988 9.431 1.00 94.44 84 ILE A O 1
ATOM 673 N N . ILE A 1 85 ? 6.030 -3.148 8.567 1.00 97.06 85 ILE A N 1
ATOM 674 C CA . ILE A 1 85 ? 6.318 -2.289 9.726 1.00 97.06 85 ILE A CA 1
ATOM 675 C C . ILE A 1 85 ? 5.181 -1.299 9.964 1.00 97.06 85 ILE A C 1
ATOM 677 O O . ILE A 1 85 ? 4.654 -1.230 11.074 1.00 97.06 85 ILE A O 1
ATOM 681 N N . PHE A 1 86 ? 4.760 -0.559 8.937 1.00 93.19 86 PHE A N 1
ATOM 682 C CA . PHE A 1 86 ? 3.671 0.404 9.079 1.00 93.19 86 PHE A CA 1
ATOM 683 C C . PHE A 1 86 ? 2.352 -0.271 9.439 1.00 93.19 86 PHE A C 1
ATOM 685 O O . PHE A 1 86 ? 1.604 0.265 10.255 1.00 93.19 86 PHE A O 1
ATOM 692 N N . MET A 1 87 ? 2.092 -1.467 8.909 1.00 91.12 87 MET A N 1
ATOM 693 C CA . MET A 1 87 ? 0.921 -2.250 9.286 1.00 91.12 87 MET A CA 1
ATOM 694 C C . MET A 1 87 ? 0.939 -2.633 10.770 1.00 91.12 87 MET A C 1
ATOM 696 O O . MET A 1 87 ? -0.048 -2.409 11.470 1.00 91.12 87 MET A O 1
ATOM 700 N N . VAL A 1 88 ? 2.050 -3.177 11.270 1.00 93.12 88 VAL A N 1
ATOM 701 C CA . VAL A 1 88 ? 2.188 -3.552 12.686 1.00 93.12 88 VAL A CA 1
ATOM 702 C C . VAL A 1 88 ? 2.059 -2.322 13.583 1.00 93.12 88 VAL A C 1
ATOM 704 O O . VAL A 1 88 ? 1.295 -2.349 14.548 1.00 93.12 88 VAL A O 1
ATOM 707 N N . CYS A 1 89 ? 2.731 -1.220 13.242 1.00 94.12 89 CYS A N 1
ATOM 708 C CA . CYS A 1 89 ? 2.610 0.046 13.964 1.00 94.12 89 CYS A CA 1
ATOM 709 C C . CYS A 1 89 ? 1.158 0.532 14.015 1.00 94.12 89 CYS A C 1
ATOM 711 O O . CYS A 1 89 ? 0.669 0.906 15.080 1.00 94.12 89 CYS A O 1
ATOM 713 N N . MET A 1 90 ? 0.445 0.480 12.890 1.00 89.88 90 MET A N 1
ATOM 714 C CA . MET A 1 90 ? -0.955 0.885 12.821 1.00 89.88 90 MET A CA 1
ATOM 715 C C . MET A 1 90 ? -1.854 0.013 13.703 1.00 89.88 90 MET A C 1
ATOM 717 O O . MET A 1 90 ? -2.673 0.552 14.448 1.00 89.88 90 MET A O 1
ATOM 721 N N . ILE A 1 91 ? -1.655 -1.309 13.699 1.00 88.88 91 ILE A N 1
ATOM 722 C CA . ILE A 1 91 ? -2.381 -2.240 14.574 1.00 88.88 91 ILE A CA 1
ATOM 723 C C . ILE A 1 91 ? -2.137 -1.907 16.050 1.00 88.88 91 ILE A C 1
ATOM 725 O O . ILE A 1 91 ? -3.089 -1.862 16.826 1.00 88.88 91 ILE A O 1
ATOM 729 N N . ILE A 1 92 ? -0.889 -1.637 16.442 1.00 91.50 92 ILE A N 1
ATOM 730 C CA . ILE A 1 92 ? -0.532 -1.306 17.831 1.00 91.50 92 ILE A CA 1
ATOM 731 C C . ILE A 1 92 ? -1.175 0.015 18.265 1.00 91.50 92 ILE A C 1
ATOM 733 O O . ILE A 1 92 ? -1.797 0.072 19.327 1.00 91.50 92 ILE A O 1
ATOM 737 N N . ILE A 1 93 ? -1.061 1.064 17.446 1.00 88.88 93 I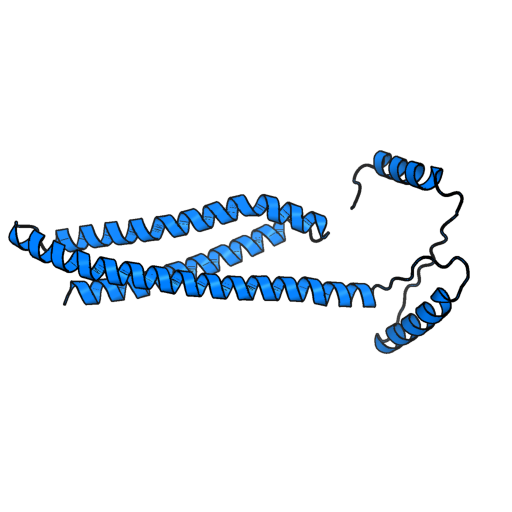LE A N 1
ATOM 738 C CA . ILE A 1 93 ? -1.647 2.382 17.734 1.00 88.88 93 ILE A CA 1
ATOM 739 C C . ILE A 1 93 ? -3.162 2.256 17.902 1.00 88.88 93 ILE A C 1
ATOM 741 O O . ILE A 1 93 ? -3.739 2.758 18.866 1.00 88.88 93 ILE A O 1
ATOM 745 N N . MET A 1 94 ? -3.808 1.546 16.982 1.00 83.75 94 MET A N 1
ATOM 746 C CA . MET A 1 94 ? -5.247 1.333 17.004 1.00 83.75 94 MET A CA 1
ATOM 747 C C . MET A 1 94 ? -5.691 0.504 18.216 1.00 83.75 94 MET A C 1
ATOM 749 O O . MET A 1 94 ? -6.696 0.833 18.849 1.00 83.75 94 MET A O 1
ATOM 753 N N . TYR A 1 95 ? -4.928 -0.532 18.570 1.00 86.12 95 TYR A N 1
ATOM 754 C CA . TYR A 1 95 ? -5.171 -1.343 19.758 1.00 86.12 95 TYR A CA 1
ATOM 755 C C . TYR A 1 95 ? -5.120 -0.502 21.035 1.00 86.12 95 TYR A C 1
ATOM 757 O O . TYR A 1 95 ? -6.045 -0.549 21.847 1.00 86.12 95 TYR A O 1
ATOM 765 N N . TYR A 1 96 ? -4.071 0.307 21.193 1.00 86.81 96 TYR A N 1
ATOM 766 C CA . TYR A 1 96 ? -3.903 1.160 22.367 1.00 86.81 96 TYR A CA 1
ATOM 767 C C . TYR A 1 96 ? -4.996 2.229 22.465 1.00 86.81 96 TYR A C 1
ATOM 769 O O . TYR A 1 96 ? -5.538 2.457 23.545 1.00 86.81 96 TYR A O 1
ATOM 777 N N . LYS A 1 97 ? -5.376 2.834 21.334 1.00 84.62 97 LYS A N 1
ATOM 778 C CA . LYS A 1 97 ? -6.456 3.823 21.285 1.00 84.62 97 LYS A CA 1
ATOM 779 C C . LYS A 1 97 ? -7.778 3.243 21.787 1.00 84.62 97 LYS A C 1
ATOM 781 O O . LYS A 1 97 ? -8.384 3.820 22.683 1.00 84.62 97 LYS A O 1
ATOM 786 N N . GLN A 1 98 ? -8.188 2.079 21.279 1.00 79.12 98 GLN A N 1
ATOM 787 C CA . GLN A 1 98 ? -9.413 1.430 21.760 1.00 79.12 98 GLN A CA 1
ATOM 788 C C . GLN A 1 98 ? -9.321 1.014 23.223 1.00 79.12 98 GLN A C 1
ATOM 790 O O . GLN A 1 98 ? -10.315 1.077 23.938 1.00 79.12 98 GLN A O 1
ATOM 795 N N . LEU A 1 99 ? -8.149 0.553 23.664 1.00 84.06 99 LEU A N 1
ATOM 796 C CA . LEU A 1 99 ? -7.947 0.183 25.055 1.00 84.06 99 LEU A CA 1
ATOM 797 C C . LEU A 1 99 ? -8.183 1.388 25.974 1.00 84.06 99 LEU A C 1
ATOM 799 O O . LEU A 1 99 ? -8.919 1.267 26.948 1.00 84.06 99 LEU A O 1
ATOM 803 N N . SER A 1 100 ? -7.602 2.541 25.632 1.00 85.50 100 SER A N 1
ATOM 804 C CA . SER A 1 100 ? -7.770 3.791 26.377 1.00 85.50 100 SER A CA 1
ATOM 805 C C . SER A 1 100 ? -9.221 4.275 26.364 1.00 85.50 100 SER A C 1
ATOM 807 O O . SER A 1 100 ? -9.783 4.515 27.430 1.00 85.50 100 SER A O 1
ATOM 809 N N . GLU A 1 101 ? -9.847 4.350 25.182 1.00 81.81 101 GLU A N 1
ATOM 810 C CA . GLU A 1 101 ? -11.257 4.752 25.038 1.00 81.81 101 GLU A CA 1
ATOM 811 C C . GLU A 1 101 ? -12.184 3.812 25.827 1.00 81.81 101 GLU A C 1
ATOM 813 O O . GLU A 1 101 ? -13.103 4.269 26.492 1.00 81.81 101 GLU A O 1
ATOM 818 N N . GLY A 1 102 ? -11.908 2.503 25.856 1.00 79.38 102 GLY A N 1
ATOM 819 C CA . GLY A 1 102 ? -12.723 1.537 26.599 1.00 79.38 102 GLY A CA 1
ATOM 820 C C . GLY A 1 102 ? -12.686 1.690 28.119 1.00 79.38 102 GLY A C 1
ATOM 821 O O . GLY A 1 102 ? -13.686 1.396 28.776 1.00 79.38 102 GLY A O 1
ATOM 822 N N . PHE A 1 103 ? -11.574 2.153 28.695 1.00 82.19 103 PHE A N 1
ATOM 823 C CA . PHE A 1 103 ? -11.504 2.458 30.130 1.00 82.19 103 PHE A CA 1
ATOM 824 C C . PHE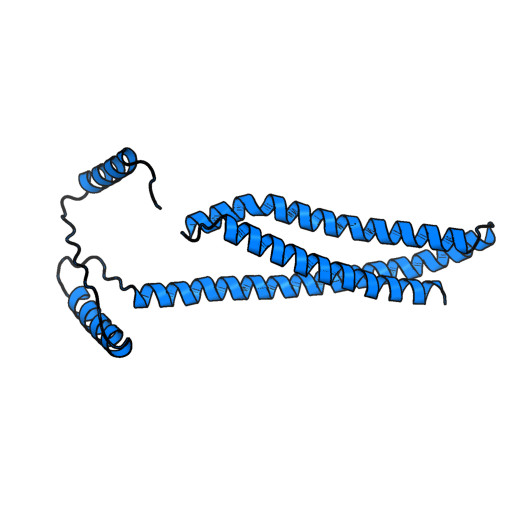 A 1 103 ? -12.245 3.752 30.484 1.00 82.19 103 PHE A C 1
ATOM 826 O O . PHE A 1 103 ? -12.933 3.805 31.506 1.00 82.19 103 PHE A O 1
ATOM 833 N N . GLU A 1 104 ? -12.125 4.778 29.644 1.00 80.69 104 GLU A N 1
ATOM 834 C CA . GLU A 1 104 ? -12.821 6.055 29.826 1.00 80.69 104 GLU A CA 1
ATOM 835 C C . GLU A 1 104 ? -14.337 5.883 29.671 1.00 80.69 104 GLU A C 1
ATOM 837 O O . GLU A 1 104 ? -15.113 6.248 30.558 1.00 80.69 104 GLU A O 1
ATOM 842 N N . ASP A 1 105 ? -14.751 5.212 28.597 1.00 81.12 105 ASP A N 1
ATOM 843 C CA . ASP A 1 105 ? -16.147 4.931 28.293 1.00 81.12 105 ASP A CA 1
ATOM 844 C C . ASP A 1 105 ? -16.817 4.102 29.400 1.00 81.12 105 ASP A C 1
ATOM 846 O O . ASP A 1 105 ? -17.954 4.392 29.768 1.00 81.12 105 ASP A O 1
ATOM 850 N N . LYS A 1 106 ? -16.117 3.125 30.003 1.00 79.69 106 LYS A N 1
ATOM 851 C CA . LYS A 1 106 ? -16.640 2.356 31.148 1.00 79.69 106 LYS A CA 1
ATOM 852 C C . LYS A 1 106 ? -17.118 3.271 32.280 1.00 79.69 106 LYS A C 1
ATOM 854 O O . LYS A 1 106 ? -18.226 3.095 32.779 1.00 79.69 106 LYS A O 1
ATOM 859 N N . THR A 1 107 ? -16.306 4.261 32.648 1.00 80.31 107 THR A N 1
ATOM 860 C CA . THR A 1 107 ? -16.637 5.200 33.731 1.00 80.31 107 THR A CA 1
ATOM 861 C C . THR A 1 107 ? -17.867 6.037 33.372 1.00 80.31 107 THR A C 1
ATOM 863 O O . THR A 1 107 ? -18.769 6.212 34.189 1.00 80.31 107 THR A O 1
ATOM 866 N N . ASN A 1 108 ? -17.947 6.500 32.123 1.00 81.12 108 ASN A N 1
ATOM 867 C CA . ASN A 1 108 ? -19.089 7.266 31.626 1.00 81.12 108 ASN A CA 1
ATOM 868 C C . ASN A 1 108 ? -20.376 6.424 31.564 1.00 81.12 108 ASN A C 1
ATOM 870 O O . ASN A 1 108 ? -21.460 6.935 31.847 1.00 81.12 108 ASN A O 1
ATOM 874 N N . PHE A 1 109 ? -20.283 5.131 31.244 1.00 78.50 109 PHE A N 1
ATOM 875 C CA . PHE A 1 109 ? -21.444 4.238 31.217 1.00 78.50 109 PHE A CA 1
ATOM 876 C C . PHE A 1 109 ? -22.010 3.936 32.596 1.00 78.50 109 PHE A C 1
ATOM 878 O O . PHE A 1 109 ? -23.234 3.868 32.732 1.00 78.50 109 PHE A O 1
ATOM 885 N N . ASP A 1 110 ? -21.157 3.796 33.610 1.00 80.62 110 ASP A N 1
ATOM 886 C CA . ASP A 1 110 ? -21.612 3.621 34.990 1.00 80.62 110 ASP A CA 1
ATOM 887 C C . ASP A 1 110 ? -22.447 4.832 35.442 1.00 80.62 110 ASP A C 1
ATOM 889 O O . ASP A 1 110 ? -23.496 4.666 36.066 1.00 80.62 110 ASP A O 1
ATOM 893 N N . VAL A 1 111 ? -22.059 6.047 35.036 1.00 83.50 111 VAL A N 1
ATOM 894 C CA . VAL A 1 111 ? -22.844 7.271 35.271 1.00 83.50 111 VAL A CA 1
ATOM 895 C C . VAL A 1 111 ? -24.157 7.257 34.481 1.00 83.50 111 VAL A C 1
ATOM 897 O O . VAL A 1 111 ? -25.211 7.532 35.050 1.00 83.50 111 VAL A O 1
ATOM 900 N N . MET A 1 112 ? -24.137 6.901 33.190 1.00 82.75 112 MET A N 1
ATOM 901 C CA . MET A 1 112 ? -25.349 6.869 32.353 1.00 82.75 112 MET A CA 1
ATOM 902 C C . MET A 1 112 ? -26.403 5.872 32.859 1.00 82.75 112 MET A C 1
ATOM 904 O O . MET A 1 112 ? -27.601 6.145 32.771 1.00 82.75 112 MET A O 1
ATOM 908 N N . GLN A 1 113 ? -25.986 4.740 33.434 1.00 83.81 113 GLN A N 1
ATOM 909 C CA . GLN A 1 113 ? -26.916 3.805 34.075 1.00 83.81 113 GLN A CA 1
ATOM 910 C C . GLN A 1 113 ? -27.583 4.413 35.315 1.00 83.81 113 GLN A C 1
ATOM 912 O O . GLN A 1 113 ? -28.776 4.203 35.525 1.00 83.81 113 GLN A O 1
ATOM 917 N N . GLN A 1 114 ? -26.855 5.208 36.109 1.00 84.88 114 GLN A N 1
ATOM 918 C CA . GLN A 1 114 ? -27.410 5.878 37.294 1.00 84.88 114 GLN A CA 1
ATOM 919 C C . GLN A 1 114 ? -28.480 6.921 36.939 1.00 84.88 114 GLN A C 1
ATOM 921 O O . GLN A 1 114 ? -29.397 7.140 37.728 1.00 84.88 114 GLN A O 1
ATOM 926 N N . VAL A 1 115 ? -28.407 7.526 35.749 1.00 87.00 115 VAL A N 1
ATOM 927 C CA . VAL A 1 115 ? -29.423 8.467 35.235 1.00 87.00 115 VAL A CA 1
ATOM 928 C C . VAL A 1 115 ? -30.512 7.802 34.376 1.00 87.00 115 VAL A C 1
ATOM 930 O O . VAL A 1 115 ? -31.357 8.501 33.822 1.00 87.00 115 VAL A O 1
ATOM 933 N N . GLY A 1 116 ? -30.552 6.464 34.309 1.00 84.69 116 GLY A N 1
ATOM 934 C CA . GLY A 1 116 ? -31.689 5.702 33.772 1.00 84.69 116 GLY A CA 1
ATOM 935 C C . GLY A 1 116 ? -31.493 5.061 32.396 1.00 84.69 116 GLY A C 1
ATOM 936 O O . GLY A 1 116 ? -32.453 4.522 31.846 1.00 84.69 116 GLY A O 1
ATOM 937 N N . MET A 1 117 ? -30.281 5.081 31.832 1.00 85.62 117 MET A N 1
ATOM 938 C CA . MET A 1 117 ? -30.003 4.425 30.551 1.00 85.62 117 MET A CA 1
ATOM 939 C C . MET A 1 117 ? -29.966 2.900 30.705 1.00 85.62 117 MET A C 1
ATOM 941 O O . MET A 1 117 ? -29.307 2.359 31.597 1.00 85.62 117 MET A O 1
ATOM 945 N N . SER A 1 118 ? -30.651 2.182 29.815 1.00 84.25 118 SER A N 1
ATOM 946 C CA . SER A 1 118 ? -30.694 0.722 29.867 1.00 84.25 118 SER A CA 1
ATOM 947 C C . SER A 1 118 ? -29.427 0.088 29.269 1.00 84.25 118 SER A C 1
ATOM 949 O O . SER A 1 118 ? -28.832 0.585 28.311 1.00 84.25 118 SER A O 1
ATOM 951 N N . GLN A 1 119 ? -29.024 -1.076 29.785 1.00 78.94 119 GLN A N 1
ATOM 952 C CA . GLN A 1 119 ? -27.875 -1.840 29.273 1.00 78.94 119 GLN A CA 1
ATOM 953 C C . GLN A 1 119 ? -27.858 -2.095 27.744 1.00 78.94 119 GLN A C 1
ATOM 955 O O . GLN A 1 119 ? -26.785 -2.012 27.132 1.00 78.94 119 GLN A O 1
ATOM 960 N N . PRO A 1 120 ? -28.987 -2.415 27.072 1.00 81.62 120 PRO A N 1
ATOM 961 C CA . PRO A 1 120 ? -28.989 -2.573 25.616 1.00 81.62 120 PRO A CA 1
ATOM 962 C C . PRO A 1 120 ? -28.741 -1.261 24.857 1.00 81.62 120 PRO A C 1
ATOM 964 O O . PRO A 1 120 ? -28.087 -1.296 23.810 1.00 81.62 120 PRO A O 1
ATOM 967 N N . GLU A 1 121 ? -29.195 -0.115 25.373 1.00 82.31 121 GLU A N 1
ATOM 968 C CA . GLU A 1 121 ? -28.912 1.195 24.772 1.00 82.31 121 GLU A CA 1
ATOM 969 C C . GLU A 1 121 ? -27.420 1.520 24.863 1.00 82.31 121 GLU A C 1
ATOM 971 O O . GLU A 1 121 ? -26.817 1.918 23.863 1.00 82.31 121 GLU A O 1
ATOM 976 N N . VAL A 1 122 ? -26.804 1.252 26.021 1.00 77.56 122 VAL A N 1
ATOM 977 C CA . VAL A 1 122 ? -25.364 1.454 26.253 1.00 77.56 122 VAL A CA 1
ATOM 978 C C . VAL A 1 122 ? -24.548 0.645 25.246 1.00 77.56 122 VAL A C 1
ATOM 980 O O . VAL A 1 122 ? -23.696 1.173 24.529 1.00 77.56 122 VAL A O 1
ATOM 983 N N . LYS A 1 123 ? -24.873 -0.642 25.092 1.00 75.50 123 LYS A N 1
ATOM 984 C CA . LYS A 1 123 ? -24.185 -1.533 24.150 1.00 75.50 123 LYS A CA 1
ATOM 985 C C . LYS A 1 123 ? -24.337 -1.096 22.688 1.00 75.50 123 LYS A C 1
ATOM 987 O O . LYS A 1 123 ? -23.418 -1.285 21.888 1.00 75.50 123 LYS A O 1
ATOM 992 N N . SER A 1 124 ? -25.492 -0.539 22.324 1.00 81.06 124 SER A N 1
ATOM 993 C CA . SER A 1 124 ? -25.750 -0.032 20.972 1.00 81.06 124 SER A CA 1
ATOM 994 C C . SER A 1 124 ? -24.918 1.217 20.664 1.00 81.06 124 SER A C 1
ATOM 996 O O . SER A 1 124 ? -24.302 1.293 19.596 1.00 81.06 124 SER A O 1
ATOM 998 N N . ALA A 1 125 ? -24.841 2.153 21.616 1.00 80.38 125 ALA A N 1
ATOM 999 C CA . ALA A 1 125 ? -24.049 3.375 21.497 1.00 80.38 125 ALA A CA 1
ATOM 1000 C C . ALA A 1 125 ? -22.557 3.061 21.291 1.00 80.38 125 ALA A C 1
ATOM 1002 O O . ALA A 1 125 ? -21.973 3.488 20.291 1.00 80.38 125 ALA A O 1
ATOM 1003 N N . ILE A 1 126 ? -21.994 2.192 22.140 1.00 74.56 126 ILE A N 1
ATOM 1004 C CA . ILE A 1 126 ? -20.613 1.687 22.042 1.00 74.56 126 ILE A CA 1
ATOM 1005 C C . ILE A 1 126 ? -20.321 1.137 20.649 1.00 74.56 126 ILE A C 1
ATOM 1007 O O . ILE A 1 126 ? -19.342 1.502 19.998 1.00 74.56 126 ILE A O 1
ATOM 1011 N N . ARG A 1 127 ? -21.184 0.234 20.169 1.00 75.12 127 ARG A N 1
ATOM 1012 C CA . ARG A 1 127 ? -20.964 -0.454 18.896 1.00 75.12 127 ARG A CA 1
ATOM 1013 C C . ARG A 1 127 ? -20.875 0.539 17.741 1.00 75.12 127 ARG A C 1
ATOM 1015 O O . ARG A 1 127 ? -20.050 0.354 16.850 1.00 75.12 127 ARG A O 1
ATOM 1022 N N . ARG A 1 128 ? -21.719 1.572 17.749 1.00 80.50 128 ARG A N 1
ATOM 1023 C CA . ARG A 1 128 ? -21.778 2.586 16.692 1.00 80.50 128 ARG A CA 1
ATOM 1024 C C . ARG A 1 128 ? -20.572 3.530 16.733 1.00 80.50 128 ARG A C 1
ATOM 1026 O O . ARG A 1 128 ? -20.034 3.844 15.671 1.00 80.50 128 ARG A O 1
ATOM 1033 N N . GLN A 1 129 ? -20.116 3.918 17.923 1.00 79.38 129 GLN A N 1
ATOM 1034 C CA . GLN A 1 129 ? -18.899 4.717 18.111 1.00 79.38 129 GLN A CA 1
ATOM 1035 C C . GLN A 1 129 ? -17.670 3.959 17.598 1.00 79.38 129 GLN A C 1
ATOM 1037 O O . GLN A 1 129 ? -16.968 4.446 16.714 1.00 79.38 129 GLN A O 1
ATOM 1042 N N . ILE A 1 130 ? -17.495 2.713 18.041 1.00 77.56 130 ILE A N 1
ATOM 1043 C CA . ILE A 1 130 ? -16.385 1.849 17.627 1.00 77.56 130 ILE A CA 1
ATOM 1044 C C . ILE A 1 130 ? -16.363 1.629 16.107 1.00 77.56 130 ILE A C 1
ATOM 1046 O O . ILE A 1 130 ? -15.309 1.743 15.485 1.00 77.56 130 ILE A O 1
ATOM 1050 N N . LEU A 1 131 ? -17.515 1.340 15.488 1.00 77.88 131 LEU A N 1
ATOM 1051 C CA . LEU A 1 131 ? -17.612 1.160 14.032 1.00 77.88 131 LEU A CA 1
ATOM 1052 C C . LEU A 1 131 ? -17.207 2.419 13.266 1.00 77.88 131 LEU A C 1
ATOM 1054 O O . LEU A 1 131 ? -16.472 2.326 12.289 1.00 77.88 131 LEU A O 1
ATOM 1058 N N . THR A 1 132 ? -17.661 3.589 13.714 1.00 81.19 132 THR A N 1
ATOM 1059 C CA . THR A 1 132 ? -17.389 4.858 13.025 1.00 81.19 132 THR A CA 1
ATOM 1060 C C . THR A 1 132 ? -15.902 5.212 13.090 1.00 81.19 132 THR A C 1
ATOM 1062 O O . THR A 1 132 ? -15.309 5.576 12.074 1.00 81.19 132 THR A O 1
ATOM 1065 N N . VAL A 1 133 ? -15.276 5.028 14.257 1.00 79.50 133 VAL A N 1
ATOM 1066 C CA . VAL A 1 133 ? -13.846 5.308 14.472 1.00 79.50 133 VAL A CA 1
ATOM 1067 C C . VAL A 1 133 ? -12.945 4.367 13.660 1.00 79.50 133 VAL A C 1
ATOM 1069 O O . VAL A 1 133 ? -11.847 4.767 13.284 1.00 79.50 133 VAL A O 1
ATOM 1072 N N . PHE A 1 134 ? -13.406 3.154 13.337 1.00 78.75 134 PHE A N 1
ATOM 1073 C CA . PHE A 1 134 ? -12.656 2.178 12.528 1.00 78.75 134 PHE A CA 1
ATOM 1074 C C . PHE A 1 134 ? -12.911 2.270 11.033 1.00 78.75 134 PHE A C 1
ATOM 1076 O O . PHE A 1 134 ? -12.022 2.017 10.223 1.00 78.75 134 PHE A O 1
ATOM 1083 N N . PHE A 1 135 ? -14.129 2.617 10.642 1.00 85.00 135 PHE A N 1
ATOM 1084 C CA . PHE A 1 135 ? -14.466 2.705 9.233 1.00 85.00 135 PHE A CA 1
ATOM 1085 C C . PHE A 1 135 ? -13.736 3.870 8.556 1.00 85.00 135 PHE A C 1
ATOM 1087 O O . PHE A 1 135 ? -13.275 3.738 7.423 1.00 85.00 135 PHE A O 1
ATOM 1094 N N . LEU A 1 136 ? -13.581 4.993 9.265 1.00 88.19 136 LEU A N 1
ATOM 1095 C CA . LEU A 1 136 ? -12.989 6.202 8.701 1.00 88.19 136 LEU A CA 1
ATOM 1096 C C . LEU A 1 136 ? -11.508 6.025 8.289 1.00 88.19 136 LEU A C 1
ATOM 1098 O O . LEU A 1 136 ? -11.188 6.373 7.151 1.00 88.19 136 LEU A O 1
ATOM 1102 N N . PRO A 1 137 ? -10.608 5.444 9.113 1.00 87.12 137 PRO A N 1
ATOM 1103 C CA . PRO A 1 137 ? -9.230 5.171 8.698 1.00 87.12 137 PRO A CA 1
ATOM 1104 C C . PRO A 1 137 ? -9.123 4.203 7.518 1.00 87.12 137 PRO A C 1
ATOM 1106 O O . PRO A 1 137 ? -8.306 4.429 6.628 1.00 87.12 137 PRO A O 1
ATOM 1109 N N . LEU A 1 138 ? -9.952 3.152 7.479 1.00 90.44 138 LEU A N 1
ATOM 1110 C CA . LEU A 1 138 ? -9.959 2.201 6.364 1.00 90.44 138 LEU A CA 1
ATOM 1111 C C . LEU A 1 138 ? -10.362 2.886 5.056 1.00 90.44 138 LEU A C 1
ATOM 1113 O O . LEU A 1 138 ? -9.680 2.736 4.045 1.00 90.44 138 LEU A O 1
ATOM 1117 N N . LEU A 1 139 ? -11.442 3.670 5.082 1.00 92.31 139 LEU A N 1
ATOM 1118 C CA . LEU A 1 139 ? -11.907 4.407 3.910 1.00 92.31 139 LEU A CA 1
ATOM 1119 C C . LEU A 1 139 ? -10.847 5.402 3.429 1.00 92.31 139 LEU A C 1
ATOM 1121 O O . LEU A 1 139 ? -10.565 5.462 2.234 1.00 92.31 139 LEU A O 1
ATOM 1125 N N . MET A 1 140 ? -10.220 6.134 4.353 1.00 93.19 140 MET A N 1
ATOM 1126 C CA . MET A 1 140 ? -9.139 7.063 4.022 1.00 93.19 140 MET A CA 1
ATOM 1127 C C . MET A 1 140 ? -7.925 6.356 3.423 1.00 93.19 140 MET A C 1
ATOM 1129 O O . MET A 1 140 ? -7.352 6.873 2.469 1.00 93.19 140 MET A O 1
ATOM 1133 N N . ALA A 1 141 ? -7.556 5.171 3.918 1.00 92.00 141 ALA A N 1
ATOM 1134 C CA . ALA A 1 141 ? -6.469 4.384 3.344 1.00 92.00 141 ALA A CA 1
ATOM 1135 C C . ALA A 1 141 ? -6.778 3.964 1.897 1.00 92.00 141 ALA A C 1
ATOM 1137 O O . ALA A 1 141 ? -5.958 4.185 1.012 1.00 92.00 141 ALA A O 1
ATOM 1138 N N . LEU A 1 142 ? -7.981 3.441 1.633 1.00 94.44 142 LEU A N 1
ATOM 1139 C CA . LEU A 1 142 ? -8.393 3.033 0.283 1.00 94.44 142 LEU A CA 1
ATOM 1140 C C . LEU A 1 142 ? -8.464 4.222 -0.688 1.00 94.44 142 LEU A C 1
ATOM 1142 O O . LEU A 1 142 ? -8.028 4.121 -1.838 1.00 94.44 142 LEU A O 1
ATOM 1146 N N . LEU A 1 143 ? -8.975 5.364 -0.224 1.00 96.38 143 LEU A N 1
ATOM 1147 C CA . LEU A 1 143 ? -9.019 6.599 -1.005 1.00 96.38 143 LEU A CA 1
ATOM 1148 C C . LEU A 1 143 ? -7.603 7.110 -1.296 1.00 96.38 143 LEU A C 1
ATOM 1150 O O . LEU A 1 143 ? -7.290 7.417 -2.445 1.00 96.38 143 LEU A O 1
ATOM 1154 N N . HIS A 1 144 ? -6.731 7.140 -0.285 1.00 94.06 144 HIS A N 1
ATOM 1155 C CA . HIS A 1 144 ? -5.330 7.523 -0.440 1.00 94.06 144 HIS A CA 1
ATOM 1156 C C . HIS A 1 144 ? -4.617 6.639 -1.469 1.00 94.06 144 HIS A C 1
ATOM 1158 O O . HIS A 1 144 ? -3.969 7.166 -2.371 1.00 94.06 144 HIS A O 1
ATOM 1164 N N . THR A 1 145 ? -4.795 5.314 -1.404 1.00 93.94 145 THR A N 1
ATOM 1165 C CA . THR A 1 145 ? -4.236 4.382 -2.394 1.00 93.94 145 THR A CA 1
ATOM 1166 C C . THR A 1 145 ? -4.761 4.666 -3.797 1.00 93.94 145 THR A C 1
ATOM 1168 O O . THR A 1 145 ? -3.978 4.683 -4.741 1.00 93.94 145 THR A O 1
ATOM 1171 N N . THR A 1 146 ? -6.058 4.944 -3.943 1.00 94.75 146 THR A N 1
ATOM 1172 C CA . THR A 1 146 ? -6.663 5.249 -5.249 1.00 94.75 146 THR A CA 1
ATOM 1173 C C . THR A 1 146 ? -6.046 6.500 -5.878 1.00 94.75 146 THR A C 1
ATOM 1175 O O . THR A 1 146 ? -5.724 6.495 -7.062 1.00 94.75 146 THR A O 1
ATOM 1178 N N . ILE A 1 147 ? -5.820 7.554 -5.088 1.00 96.06 147 ILE A N 1
ATOM 1179 C CA . ILE A 1 147 ? -5.153 8.779 -5.560 1.00 96.06 147 ILE A CA 1
ATOM 1180 C C . ILE A 1 147 ? -3.675 8.512 -5.881 1.00 96.06 147 ILE A C 1
ATOM 1182 O O . ILE A 1 147 ? -3.153 9.022 -6.872 1.00 96.06 147 ILE A O 1
ATOM 1186 N N . ALA A 1 148 ? -3.001 7.691 -5.073 1.00 94.38 148 ALA A N 1
ATOM 1187 C CA . ALA A 1 148 ? -1.588 7.366 -5.249 1.00 94.38 148 ALA A CA 1
ATOM 1188 C C . ALA A 1 148 ? -1.298 6.534 -6.512 1.00 94.38 148 ALA A C 1
ATOM 1190 O O . ALA A 1 148 ? -0.166 6.562 -6.998 1.00 94.38 148 ALA A O 1
ATOM 1191 N N . LEU A 1 149 ? -2.292 5.836 -7.078 1.00 94.00 149 LEU A N 1
ATOM 1192 C CA . LEU A 1 149 ? -2.107 5.035 -8.294 1.00 94.00 149 LEU A CA 1
ATOM 1193 C C . LEU A 1 149 ? -1.616 5.861 -9.488 1.00 94.00 149 LEU A C 1
ATOM 1195 O O . LEU A 1 149 ? -0.740 5.396 -10.207 1.00 94.00 149 LEU A O 1
ATOM 1199 N N . GLY A 1 150 ? -2.094 7.095 -9.673 1.00 92.31 150 GLY A N 1
ATOM 1200 C CA . GLY A 1 150 ? -1.674 7.941 -10.801 1.00 92.31 150 GLY A CA 1
ATOM 1201 C C . GLY A 1 150 ? -0.163 8.234 -10.819 1.00 92.31 150 GLY A C 1
ATOM 1202 O O . GLY A 1 150 ? 0.520 7.922 -11.803 1.00 92.31 150 GLY A O 1
ATOM 1203 N N . PRO A 1 151 ? 0.401 8.792 -9.730 1.00 93.19 151 PRO A N 1
ATOM 1204 C CA . PRO A 1 151 ? 1.845 8.978 -9.601 1.00 93.19 151 PRO A CA 1
ATOM 1205 C C . PRO A 1 151 ? 2.642 7.670 -9.698 1.00 93.19 151 PRO A C 1
ATOM 1207 O O . PRO A 1 151 ? 3.694 7.648 -10.334 1.00 93.19 151 PRO A O 1
ATOM 1210 N N . VAL A 1 152 ? 2.140 6.573 -9.118 1.00 91.69 152 VAL A N 1
ATOM 1211 C CA . VAL A 1 152 ? 2.797 5.256 -9.190 1.00 91.69 152 VAL A CA 1
ATOM 1212 C C . VAL A 1 152 ? 2.862 4.747 -10.630 1.00 91.69 152 VAL A C 1
ATOM 1214 O O . VAL A 1 152 ? 3.920 4.299 -11.062 1.00 91.69 152 VAL A O 1
ATOM 1217 N N . GLU A 1 153 ? 1.784 4.861 -11.404 1.00 90.62 153 GLU A N 1
ATOM 1218 C CA . GLU A 1 153 ? 1.774 4.490 -12.823 1.00 90.62 153 GLU A CA 1
ATOM 1219 C C . GLU A 1 153 ? 2.765 5.319 -13.642 1.00 90.62 153 GLU A C 1
ATOM 1221 O O . GLU A 1 153 ? 3.478 4.778 -14.488 1.00 90.62 153 GLU A O 1
ATOM 1226 N N . THR A 1 154 ? 2.867 6.616 -13.344 1.00 90.38 154 THR A N 1
ATOM 1227 C CA . THR A 1 154 ? 3.827 7.513 -14.002 1.00 90.38 154 THR A CA 1
ATOM 1228 C C . THR A 1 154 ? 5.265 7.101 -13.681 1.00 90.38 154 THR A C 1
ATOM 1230 O O . THR A 1 154 ? 6.098 7.003 -14.582 1.00 90.38 154 THR A O 1
ATOM 1233 N N . MET A 1 155 ? 5.548 6.778 -12.416 1.00 88.44 155 MET A N 1
ATOM 1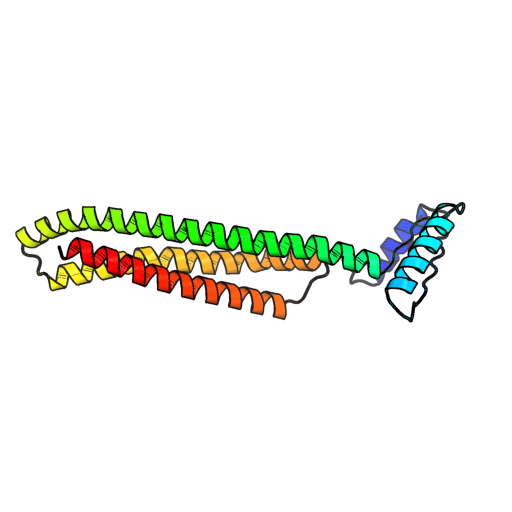234 C CA . MET A 1 155 ? 6.852 6.272 -11.985 1.00 88.44 155 MET A CA 1
ATOM 1235 C C . MET A 1 155 ? 7.187 4.930 -12.654 1.00 88.44 155 MET A C 1
ATOM 1237 O O . MET A 1 155 ? 8.279 4.766 -13.193 1.00 88.44 155 MET A O 1
ATOM 1241 N N . MET A 1 156 ? 6.244 3.984 -12.709 1.00 88.06 156 MET A N 1
ATOM 1242 C CA . MET A 1 156 ? 6.452 2.698 -13.391 1.00 88.06 156 MET A CA 1
ATOM 1243 C C . MET A 1 156 ? 6.708 2.870 -14.892 1.00 88.06 156 MET A C 1
ATOM 1245 O O . MET A 1 156 ? 7.548 2.167 -15.453 1.00 88.06 156 MET A O 1
ATOM 1249 N N . ASN A 1 157 ? 6.051 3.837 -15.538 1.00 87.69 157 ASN A N 1
ATOM 1250 C CA . ASN A 1 157 ? 6.315 4.176 -16.934 1.00 87.69 157 ASN A CA 1
ATOM 1251 C C . ASN A 1 157 ? 7.742 4.707 -17.144 1.00 87.69 157 ASN A C 1
ATOM 1253 O O . ASN A 1 157 ? 8.419 4.293 -18.082 1.00 87.69 157 ASN A O 1
ATOM 1257 N N . THR A 1 158 ? 8.249 5.556 -16.241 1.00 85.31 158 THR A N 1
ATOM 1258 C CA . THR A 1 158 ? 9.645 6.032 -16.324 1.00 85.31 158 THR A CA 1
ATOM 1259 C C . THR A 1 158 ? 10.680 4.918 -16.171 1.00 85.31 158 THR A C 1
ATOM 1261 O O . THR A 1 158 ? 11.747 5.001 -16.774 1.00 85.31 158 THR A O 1
ATOM 1264 N N . LEU A 1 159 ? 10.343 3.853 -15.439 1.00 81.88 159 LEU A N 1
ATOM 1265 C CA . LEU A 1 159 ? 11.177 2.659 -15.273 1.00 81.88 159 LEU A CA 1
ATOM 1266 C C . LEU A 1 159 ? 11.000 1.632 -16.403 1.00 81.88 159 LEU A C 1
ATOM 1268 O O . LEU A 1 159 ? 11.572 0.551 -16.334 1.00 81.88 159 LEU A O 1
ATOM 1272 N N . ASN A 1 160 ? 10.207 1.945 -17.434 1.00 81.38 160 ASN A N 1
ATOM 1273 C CA . ASN A 1 160 ? 9.873 1.029 -18.527 1.00 81.38 160 ASN A CA 1
ATOM 1274 C C . ASN A 1 160 ? 9.165 -0.267 -18.059 1.00 81.38 160 ASN A C 1
ATOM 1276 O O . ASN A 1 160 ? 9.195 -1.287 -18.743 1.00 81.38 160 ASN A O 1
ATOM 1280 N N . LEU A 1 161 ? 8.492 -0.218 -16.902 1.00 79.00 161 LEU A N 1
ATOM 1281 C CA . LEU A 1 161 ? 7.728 -1.314 -16.287 1.00 79.00 161 LEU A CA 1
ATOM 1282 C C . LEU A 1 161 ? 6.213 -1.095 -16.423 1.00 79.00 161 LEU A C 1
ATOM 1284 O O . LEU A 1 161 ? 5.426 -1.441 -15.538 1.00 79.00 161 LEU A O 1
ATOM 1288 N N . TYR A 1 162 ? 5.779 -0.467 -17.517 1.00 82.00 162 TYR A N 1
ATOM 1289 C CA . TYR A 1 162 ? 4.383 -0.085 -17.684 1.00 82.00 162 TYR A CA 1
ATOM 1290 C C . TYR A 1 162 ? 3.509 -1.280 -18.076 1.00 82.00 162 TYR A C 1
ATOM 1292 O O . TYR A 1 162 ? 3.497 -1.736 -19.219 1.00 82.00 162 TYR A O 1
ATOM 1300 N N . ASN A 1 163 ? 2.718 -1.758 -17.119 1.00 90.38 163 ASN A N 1
ATOM 1301 C CA . ASN A 1 163 ? 1.595 -2.647 -17.377 1.00 90.38 163 ASN A CA 1
ATOM 1302 C C . ASN A 1 163 ? 0.418 -2.245 -16.485 1.00 90.38 163 ASN A C 1
ATOM 1304 O O . ASN A 1 163 ? 0.303 -2.690 -15.343 1.00 90.38 163 ASN A O 1
ATOM 1308 N N . HIS A 1 164 ? -0.466 -1.406 -17.025 1.00 88.94 164 HIS A N 1
ATOM 1309 C CA . HIS A 1 164 ? -1.614 -0.860 -16.300 1.00 88.94 164 HIS A CA 1
ATOM 1310 C C . HIS A 1 164 ? -2.498 -1.953 -15.670 1.00 88.94 164 HIS A C 1
ATOM 1312 O O . HIS A 1 164 ? -2.880 -1.857 -14.505 1.00 88.94 164 HIS A O 1
ATOM 1318 N N . GLN A 1 165 ? -2.752 -3.056 -16.388 1.00 93.25 165 GLN A N 1
ATOM 1319 C CA . GLN A 1 165 ? -3.541 -4.166 -15.841 1.00 93.25 165 GLN A CA 1
ATOM 1320 C C . GLN A 1 165 ? -2.847 -4.841 -14.656 1.00 93.25 165 GLN A C 1
ATOM 1322 O O . GLN A 1 165 ? -3.509 -5.204 -13.684 1.00 93.25 165 GLN A O 1
ATOM 1327 N N . LEU A 1 166 ? -1.528 -5.029 -14.729 1.00 92.19 166 LEU A N 1
ATOM 1328 C CA . LEU A 1 166 ? -0.761 -5.643 -13.650 1.00 92.19 166 LEU A CA 1
ATOM 1329 C C . LEU A 1 166 ? -0.713 -4.739 -12.415 1.00 92.19 166 LEU A C 1
ATOM 1331 O O . LEU A 1 166 ? -0.894 -5.240 -11.308 1.00 92.19 166 LEU A O 1
ATOM 1335 N N . ILE A 1 167 ? -0.537 -3.429 -12.612 1.00 91.88 167 ILE A N 1
ATOM 1336 C CA . ILE A 1 167 ? -0.523 -2.423 -11.540 1.00 91.88 167 ILE A CA 1
ATOM 1337 C C . ILE A 1 167 ? -1.868 -2.397 -10.808 1.00 91.88 167 ILE A C 1
ATOM 1339 O O . ILE A 1 167 ? -1.905 -2.470 -9.583 1.00 91.88 167 ILE A O 1
ATOM 1343 N N . ILE A 1 168 ? -2.988 -2.377 -11.536 1.00 94.12 168 ILE A N 1
ATOM 1344 C CA . ILE A 1 168 ? -4.315 -2.411 -10.908 1.00 94.12 168 ILE A CA 1
ATOM 1345 C C . ILE A 1 168 ? -4.537 -3.731 -10.165 1.00 94.12 168 ILE A C 1
ATOM 1347 O O . ILE A 1 168 ? -5.012 -3.726 -9.031 1.00 94.12 168 ILE A O 1
ATOM 1351 N N . ARG A 1 169 ? -4.192 -4.877 -10.768 1.00 95.56 169 ARG A N 1
ATOM 1352 C CA . ARG A 1 169 ? -4.375 -6.191 -10.125 1.00 95.56 169 ARG A CA 1
ATOM 1353 C C . ARG A 1 169 ? -3.545 -6.326 -8.851 1.00 95.56 169 ARG A C 1
ATOM 1355 O O . ARG A 1 169 ? -4.056 -6.839 -7.858 1.00 95.56 169 ARG A O 1
ATOM 1362 N N . SER A 1 170 ? -2.295 -5.866 -8.862 1.00 93.38 170 SER A N 1
ATOM 1363 C CA . SER A 1 170 ? -1.435 -5.900 -7.678 1.00 93.38 170 SER A CA 1
ATOM 1364 C C . SER A 1 170 ? -1.939 -4.943 -6.599 1.00 93.38 170 SER A C 1
ATOM 1366 O O . SER A 1 170 ? -2.040 -5.349 -5.443 1.00 93.38 170 SER A O 1
ATOM 1368 N N . ALA A 1 171 ? -2.362 -3.730 -6.964 1.00 94.00 171 ALA A N 1
ATOM 1369 C CA . ALA A 1 171 ? -2.952 -2.774 -6.032 1.00 94.00 171 ALA A CA 1
ATOM 1370 C C . ALA A 1 171 ? -4.237 -3.308 -5.387 1.00 94.00 171 ALA A C 1
ATOM 1372 O O . ALA A 1 171 ? -4.386 -3.239 -4.169 1.00 94.00 171 ALA A O 1
ATOM 1373 N N . LEU A 1 172 ? -5.134 -3.916 -6.171 1.00 96.25 172 LEU A N 1
ATOM 1374 C CA . LEU A 1 172 ? -6.333 -4.577 -5.649 1.00 96.25 172 LEU A CA 1
ATOM 1375 C C . LEU A 1 172 ? -5.979 -5.726 -4.701 1.00 96.25 172 LEU A C 1
ATOM 1377 O O . LEU A 1 172 ? -6.600 -5.855 -3.647 1.00 96.25 172 LEU A O 1
ATOM 1381 N N . GLY A 1 173 ? -4.963 -6.527 -5.037 1.00 96.25 173 GLY A N 1
ATOM 1382 C CA . GLY A 1 173 ? -4.454 -7.586 -4.166 1.00 96.25 173 GLY A CA 1
ATOM 1383 C C . GLY A 1 173 ? -3.948 -7.048 -2.826 1.00 96.25 173 GLY A C 1
ATOM 1384 O O . GLY A 1 173 ? -4.340 -7.550 -1.773 1.00 96.25 173 GLY A O 1
ATOM 1385 N N . VAL A 1 174 ? -3.142 -5.982 -2.848 1.00 94.25 174 VAL A N 1
ATOM 1386 C CA . VAL A 1 174 ? -2.631 -5.327 -1.633 1.00 94.25 174 VAL A CA 1
ATOM 1387 C C . VAL A 1 174 ? -3.772 -4.723 -0.813 1.00 94.25 174 VAL A C 1
ATOM 1389 O O . VAL A 1 174 ? -3.836 -4.961 0.391 1.00 94.25 174 VAL A O 1
ATOM 1392 N N . CYS A 1 175 ? -4.717 -4.018 -1.442 1.00 95.69 175 CYS A N 1
ATOM 1393 C CA . CYS A 1 175 ? -5.902 -3.476 -0.772 1.00 95.69 175 CYS A CA 1
ATOM 1394 C C . CYS A 1 175 ? -6.753 -4.574 -0.122 1.00 95.69 175 CYS A C 1
ATOM 1396 O O . CYS A 1 175 ? -7.232 -4.391 0.999 1.00 95.69 175 CYS A O 1
ATOM 1398 N N . ALA A 1 176 ? -6.926 -5.720 -0.786 1.00 96.25 176 ALA A N 1
ATOM 1399 C CA . ALA A 1 176 ? -7.670 -6.855 -0.247 1.00 96.25 176 ALA A CA 1
ATOM 1400 C C . ALA A 1 176 ? -6.975 -7.456 0.983 1.00 96.25 176 ALA A C 1
ATOM 1402 O O . ALA A 1 176 ? -7.617 -7.642 2.017 1.00 96.25 176 ALA A O 1
ATOM 1403 N N . VAL A 1 177 ? -5.662 -7.697 0.907 1.00 95.06 177 VAL A N 1
ATOM 1404 C CA . VAL A 1 177 ? -4.865 -8.211 2.035 1.00 95.06 177 VAL A CA 1
ATOM 1405 C C . VAL A 1 177 ? -4.870 -7.221 3.202 1.00 95.06 177 VAL A C 1
ATOM 1407 O O . VAL A 1 177 ? -5.130 -7.612 4.340 1.00 95.06 177 VAL A O 1
ATOM 1410 N N . PHE A 1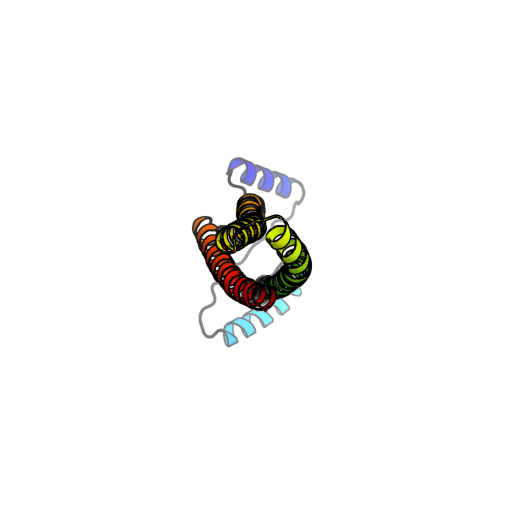 178 ? -4.659 -5.932 2.925 1.00 94.06 178 PHE A N 1
ATOM 1411 C CA . PHE A 1 178 ? -4.709 -4.871 3.927 1.00 94.06 178 PHE A CA 1
ATOM 1412 C C . PHE A 1 178 ? -6.075 -4.809 4.616 1.00 94.06 178 PHE A C 1
ATOM 1414 O O . PHE A 1 178 ? -6.145 -4.821 5.843 1.00 94.06 178 PHE A O 1
ATOM 1421 N N . THR A 1 179 ? -7.162 -4.821 3.841 1.00 93.62 179 THR A N 1
ATOM 1422 C CA . THR A 1 179 ? -8.533 -4.798 4.368 1.00 93.62 179 THR A CA 1
ATOM 1423 C C . THR A 1 179 ? -8.826 -6.033 5.216 1.00 93.62 179 THR A C 1
ATOM 1425 O O . THR A 1 179 ? -9.390 -5.907 6.301 1.00 93.62 179 THR A O 1
ATOM 1428 N N . ALA A 1 180 ? -8.409 -7.224 4.776 1.00 94.50 180 ALA A N 1
ATOM 1429 C CA . ALA A 1 180 ? -8.610 -8.464 5.523 1.00 94.50 180 ALA A CA 1
ATOM 1430 C C . ALA A 1 180 ? -7.906 -8.431 6.888 1.00 94.50 180 ALA A C 1
ATOM 1432 O O . ALA A 1 180 ? -8.517 -8.740 7.913 1.00 94.50 180 ALA A O 1
ATOM 1433 N N . ILE A 1 181 ? -6.644 -8.000 6.923 1.00 91.94 181 ILE A N 1
ATOM 1434 C CA . ILE A 1 181 ? -5.887 -7.879 8.174 1.00 91.94 181 ILE A CA 1
ATOM 1435 C C . ILE A 1 181 ? -6.457 -6.752 9.047 1.00 91.94 181 ILE A C 1
ATOM 1437 O O . ILE A 1 181 ? -6.544 -6.910 10.265 1.00 91.94 181 ILE A O 1
ATOM 1441 N N . TYR A 1 182 ? -6.908 -5.643 8.455 1.00 90.50 182 TYR A N 1
ATOM 1442 C CA . TYR A 1 182 ? -7.549 -4.554 9.191 1.00 90.50 182 TYR A CA 1
ATOM 1443 C C . TYR A 1 182 ? -8.848 -5.007 9.871 1.00 90.50 182 TYR A C 1
ATOM 1445 O O . TYR A 1 182 ? -9.055 -4.746 11.056 1.00 90.50 182 TYR A O 1
ATOM 1453 N N . ILE A 1 183 ? -9.695 -5.758 9.159 1.00 89.12 183 ILE A N 1
ATOM 1454 C CA . ILE A 1 183 ? -10.921 -6.358 9.707 1.00 89.12 183 ILE A CA 1
ATOM 1455 C C . ILE A 1 183 ? -10.588 -7.364 10.815 1.00 89.12 183 ILE A C 1
ATOM 1457 O O . ILE A 1 183 ? -11.239 -7.370 11.863 1.00 89.12 183 ILE A O 1
ATOM 1461 N N . LEU A 1 184 ? -9.558 -8.195 10.633 1.00 89.62 184 LEU A N 1
ATOM 1462 C CA . LEU A 1 184 ? -9.102 -9.111 11.680 1.00 89.62 184 LEU A CA 1
ATOM 1463 C C . LEU A 1 184 ? -8.673 -8.342 12.935 1.00 89.62 184 LEU A C 1
ATOM 1465 O O . LEU A 1 184 ? -9.096 -8.677 14.043 1.00 89.62 184 LEU A O 1
ATOM 1469 N N . SER A 1 185 ? -7.891 -7.279 12.758 1.00 85.44 185 SER A N 1
ATOM 1470 C CA . SER A 1 185 ? -7.458 -6.412 13.850 1.00 85.44 185 SER A CA 1
ATOM 1471 C C . SER A 1 185 ? -8.646 -5.752 14.557 1.00 85.44 185 SER A C 1
ATOM 1473 O O . SER A 1 185 ? -8.711 -5.782 15.784 1.00 85.44 185 SER A O 1
ATOM 1475 N N . TYR A 1 186 ? -9.648 -5.266 13.816 1.00 84.69 186 TYR A N 1
ATOM 1476 C CA . TYR A 1 186 ? -10.908 -4.775 14.385 1.00 84.69 186 TYR A CA 1
ATOM 1477 C C . TYR A 1 186 ? -11.584 -5.814 15.280 1.00 84.69 186 TYR A C 1
ATOM 1479 O O . TYR A 1 186 ? -11.940 -5.508 16.418 1.00 84.69 186 TYR A O 1
ATOM 1487 N N . HIS A 1 187 ? -11.741 -7.052 14.808 1.00 83.44 187 HIS A N 1
ATOM 1488 C CA . HIS A 1 187 ? -12.383 -8.098 15.601 1.00 83.44 187 HIS A CA 1
ATOM 1489 C C . HIS A 1 187 ? -11.597 -8.433 16.873 1.00 83.44 187 HIS A C 1
ATOM 1491 O O . HIS A 1 187 ? -12.203 -8.635 17.930 1.00 83.44 187 HIS A O 1
ATOM 1497 N N . MET A 1 188 ? -10.264 -8.475 16.792 1.00 82.38 188 MET A N 1
ATOM 1498 C CA . MET A 1 188 ? -9.403 -8.702 17.955 1.00 82.38 188 MET A CA 1
ATOM 1499 C C . MET A 1 188 ? -9.558 -7.582 18.988 1.00 82.38 188 MET A C 1
ATOM 1501 O O . MET A 1 188 ? -9.796 -7.863 20.167 1.00 82.38 188 MET A O 1
ATOM 1505 N N . THR A 1 189 ? -9.492 -6.327 18.549 1.00 77.19 189 THR A N 1
ATOM 1506 C CA . THR A 1 189 ? -9.520 -5.168 19.444 1.00 77.19 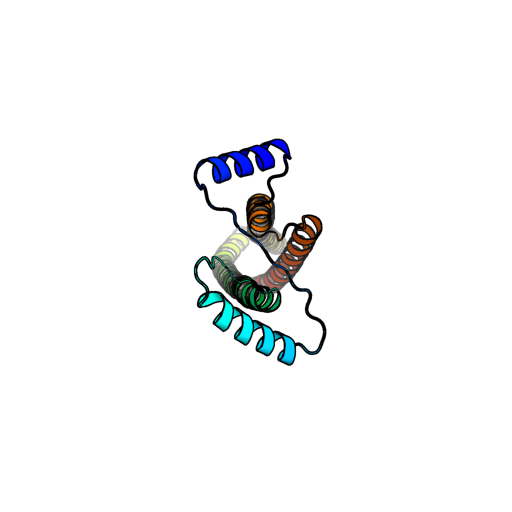189 THR A CA 1
ATOM 1507 C C . THR A 1 189 ? -10.920 -4.912 20.006 1.00 77.19 189 THR A C 1
ATOM 1509 O O . THR A 1 189 ? -11.067 -4.745 21.215 1.00 77.19 189 THR A O 1
ATOM 1512 N N . ALA A 1 190 ? -11.979 -5.046 19.201 1.00 75.00 190 ALA A N 1
ATOM 1513 C CA . ALA A 1 190 ? -13.358 -4.940 19.680 1.00 75.00 190 ALA A CA 1
ATOM 1514 C C . ALA A 1 190 ? -13.671 -5.999 20.751 1.00 75.00 190 ALA A C 1
ATOM 1516 O O . ALA A 1 190 ? -14.329 -5.710 21.751 1.00 75.00 190 ALA A O 1
ATOM 1517 N N . LYS A 1 191 ? -13.168 -7.231 20.593 1.00 78.19 191 LYS A N 1
ATOM 1518 C CA . LYS A 1 191 ? -13.316 -8.283 21.612 1.00 78.19 191 LYS A CA 1
ATOM 1519 C C . LYS A 1 191 ? -12.592 -7.927 22.914 1.00 78.19 191 LYS A C 1
ATOM 1521 O O . LYS A 1 191 ? -13.112 -8.235 23.988 1.00 78.19 191 LYS A O 1
ATOM 1526 N N . ALA A 1 192 ? -11.421 -7.295 22.832 1.00 74.81 192 ALA A N 1
ATOM 1527 C CA . ALA A 1 192 ? -10.699 -6.795 23.999 1.00 74.81 192 ALA A CA 1
ATOM 1528 C C . ALA A 1 192 ? -11.475 -5.662 24.694 1.00 74.81 192 ALA A C 1
ATOM 1530 O O . ALA A 1 192 ? -11.702 -5.747 25.900 1.00 74.81 192 ALA A O 1
ATOM 1531 N N . TYR A 1 193 ? -11.983 -4.691 23.929 1.00 72.06 193 TYR A N 1
ATOM 1532 C CA . TYR A 1 193 ? -12.825 -3.597 24.421 1.00 72.06 193 TYR A CA 1
ATOM 1533 C C . TYR A 1 193 ? -14.059 -4.128 25.171 1.00 72.06 193 TYR A C 1
ATOM 1535 O O . TYR A 1 193 ? -14.270 -3.810 26.341 1.00 72.06 193 TYR A O 1
ATOM 1543 N N . TYR A 1 194 ? -14.846 -5.024 24.557 1.00 68.56 194 TYR A N 1
ATOM 1544 C CA . TYR A 1 194 ? -16.047 -5.583 25.198 1.00 68.56 194 TYR A CA 1
ATOM 1545 C C . TYR A 1 194 ? -15.738 -6.361 26.480 1.00 68.56 194 TYR A C 1
ATOM 1547 O O . TYR A 1 194 ? -16.566 -6.398 27.390 1.00 68.56 194 TYR A O 1
ATOM 1555 N N . ARG A 1 195 ? -14.569 -7.007 26.568 1.00 74.06 195 ARG A N 1
ATOM 1556 C CA . ARG A 1 195 ? -14.148 -7.718 27.782 1.00 74.06 195 ARG A CA 1
ATOM 1557 C C . ARG A 1 195 ? -13.887 -6.756 28.944 1.00 74.06 195 ARG A C 1
ATOM 1559 O O . ARG A 1 195 ? -14.117 -7.149 30.084 1.00 74.06 195 ARG A O 1
ATOM 1566 N N . ILE A 1 196 ? -13.408 -5.549 28.659 1.00 71.50 196 ILE A N 1
ATOM 1567 C CA . ILE A 1 196 ? -13.088 -4.533 29.668 1.00 71.50 196 ILE A CA 1
ATOM 1568 C C . ILE A 1 196 ? -14.356 -3.848 30.158 1.00 71.50 196 ILE A C 1
ATOM 1570 O O . ILE A 1 196 ? -14.549 -3.766 31.363 1.00 71.50 196 ILE A O 1
ATOM 1574 N N . VAL A 1 197 ? -15.237 -3.439 29.242 1.00 63.06 197 VAL A N 1
ATOM 1575 C CA . VAL A 1 197 ? -16.480 -2.734 29.597 1.00 63.06 197 VAL A CA 1
ATOM 1576 C C . VAL A 1 197 ? -17.496 -3.640 30.307 1.00 63.06 197 VAL A C 1
ATOM 1578 O O . VAL A 1 197 ? -18.315 -3.158 31.076 1.00 63.06 197 VAL A O 1
ATOM 1581 N N . ARG A 1 198 ? -17.475 -4.960 30.063 1.00 59.19 198 ARG A N 1
ATOM 1582 C CA . ARG A 1 198 ? -18.406 -5.912 30.710 1.00 59.19 198 ARG A CA 1
ATOM 1583 C C . ARG A 1 198 ? -17.929 -6.434 32.073 1.00 59.19 198 ARG A C 1
ATOM 1585 O O . ARG A 1 198 ? -18.687 -7.133 32.743 1.00 59.19 198 ARG A O 1
ATOM 1592 N N . ARG A 1 199 ? -16.665 -6.208 32.427 1.00 50.78 199 ARG A N 1
ATOM 1593 C CA . ARG A 1 199 ? -16.182 -6.315 33.814 1.00 50.78 199 ARG A CA 1
ATOM 1594 C C . ARG A 1 199 ? -16.421 -4.989 34.501 1.00 50.78 199 ARG A C 1
ATOM 1596 O O . ARG A 1 199 ? -16.314 -4.921 35.738 1.00 50.78 199 ARG A O 1
#

Foldseek 3Di:
DPPPDPVVVVVVVVVVCVVDPDDDDDDDDDDDDDPVVVVVVLVVCVVVQVPDPPRDDDDDPVVVVVVCCVVVVVVVCVCVVVVVVVLVVVLVVLLVVLVVVLVVLLVVVVVVVVVPDDPVNSVVVVVVVLCVVLVVVLVVVVVVLVVVLVVVQVVCVVVVNHDNVVSVVVSVVSNVVSVVVSVVSSVVSVVVSVVSSVD

Radius of gyration: 29.9 Å; chains: 1; bounding box: 73×41×74 Å

Organism: NCBI:txid1076179

pLDDT: mean 82.78, std 12.05, range [33.66, 97.31]

InterPro domains:
  IPR052536 ABC-4 Integral Membrane [PTHR46795] (2-198)

Secondary structure (DSSP, 8-state):
-----HHHHHHHHHHHHTS-------------S-HHHHHHHHHHHHHHHTTSTT------HHHHHHHHHHHHHHHHHHHHHHHHHHHHHHHHHHHHHHHHHHHHHHHHHHHHHHTT--HHHHHHHHHHHHHHHHHHHHHHHHHHHHHHHHHHHHHHHHTT---HHHHHHHHHHHHHHHHHHHHHHHHHHHHHHHHHHT-

Sequence (199 aa):
MVVPDEKEQTYLYDATNRTMDQWIYTVRFDLSGKQENQEQFLANVSQGATQMPGFSVFDSRIEGQQQDAVILGGLLFLGIFFGIIFMVCMIIIMYYKQLSEGFEDKTNFDVMQQVGMSQPEVKSAIRRQILTVFFLPLLMALLHTTIALGPVETMMNTLNLYNHQLIIRSALGVCAVFTAIYILSYHMTAKAYYRIVRR